Protein AF-A0A958TN39-F1 (afdb_monomer)

Nearest PDB structures (foldseek):
  8gl6-assembly1_D  TM=7.885E-01  e=2.920E-04  Flavobacterium johnsoniae
  3sd2-assembly1_A-2  TM=7.473E-01  e=1.576E-02  Bacteroides thetaiotaomicron
  7z47-assembly1_G  TM=2.603E-01  e=1.090E-05  Escherichia phage vB_EcoP_SU10
  7z4f-assembly1_G  TM=2.568E-01  e=6.812E-05  Escherichia phage vB_EcoP_SU10
  6lel-assembly1_B  TM=2.889E-01  e=6.402E-02  Escherichia coli

Sequence (364 aa):
RSRRQEIGCIGTYNELKCDVNGDFLCDTAADPELTFSLVDYNTCAYNSANGGTDNWGEVWTPNTSNIMSYSWSHCRNYFSPLQVGKMNYYFTQIGISYPFYSVNGANYLCNGQTGYYSTSSLPGVSNYTWETSSNISILSGQGTNSISVQATDNYGGYIKVSPGCGYNSRSKSIREFYDLEIEGYDTACAQNGFTYNYTIPPLYGATYFWSITNGTINYGQGTTSVNISLSPNSSNQTWLVLDINGVCSSTVYKYKVIAHGNPPPPATQCFAHEDRPVVEDPNNTIAGDIILFPNPANFNVTIIWPSEAFYNLNLTDVRGRVVYNKNKIGERQYLLNLENYQSGIYFMQLTTDTNTVVKKLIIK

Secondary structure (DSSP, 8-state):
--PBP-TTSTTSTTSBHHHHHS-SS-SSPPP----TTTB-TTT--B-TTS--B-TTSPBP---TTBTTSSS-GGG--B--HHHHHHHHHHHHHS---------BS-S---TT-EEEEE-PPPTT---EEEEE-TTEEEEE-TBSSEEEEEESSSS-EEEEEEESTTPPPEEEEEPPGGG---BS-SEE---TT--EEEE----TT-EEEEEESSEEEEE-TTSSEEEEEE---TT-EEEEEEEEEEETTEEEEEEEEEEESPPPPGGGSSS-TTSSPP---TT-------EEESSSBSSEEEEE-SSSS-EEEEEEETTS-EEEEEEEE-SSEEEEE-TTSPSEEEEEEEE-SS-EEEEEEEE-

pLDDT: mean 80.35, std 15.59, range [31.72, 98.44]

Foldseek 3Di:
DQDADDVVCVVRGRPGCCCPVHPNLPQADPAPLDDPVQAPPPPRDGNQVPFDAPPVRHTDDHQSQDLPHNHDNLSHDDHGPSNVVSVVVCVVVVPPPPPDKAKDWDLFAAAFDKIKIFIDDDPPFQFKAKDWPPQKAWPDDHRHRMTIIGGNHRDKIKIKIDTPDPDDIHIRINDHLVPWAWAWFQEEALDPPDKTKIFTPDAPQKWKAKDKDQWDFPDQGRHRMTIIHHHDDPVQKMKIKMWIARRNNDIRIYIHIYGHDHTDPPVVSPADPVNPPDSDDPPPPDFDDWDWPDAQDEFKIKTAGDDQAFKWKFKAAPVRDTPDTDGGDRDRMDIDTCNPPDFHKIWIWIDDPVDIDIDIGGYD

Solvent-accessible surface area (backbone atoms only — not comparable to full-atom values): 21070 Å² total; per-residue (Å²): 124,79,56,48,34,52,81,91,40,75,91,51,49,70,38,43,45,24,70,75,71,43,85,66,69,59,35,67,77,68,56,88,68,43,43,80,91,40,32,44,86,90,77,44,44,69,41,61,89,82,44,59,53,47,103,82,70,49,70,59,80,73,62,39,35,29,65,84,36,55,38,62,74,90,40,36,77,36,79,48,63,44,42,53,49,49,53,53,51,49,60,68,67,70,69,73,71,68,84,85,68,55,59,46,62,72,51,61,60,32,53,76,37,78,46,58,37,34,42,72,88,53,92,90,49,82,43,21,48,71,48,60,35,98,50,38,47,79,77,45,43,78,44,43,58,37,36,35,32,30,23,74,37,63,70,44,50,40,46,33,42,38,48,44,91,83,51,78,65,38,70,32,66,28,47,39,77,83,73,61,63,72,45,59,70,60,35,39,57,38,47,91,92,48,73,49,65,34,36,43,82,89,60,73,77,48,44,36,46,70,48,63,42,55,43,47,80,78,47,40,75,62,46,56,41,36,35,32,33,46,43,78,53,98,80,43,56,27,44,43,35,37,45,33,39,44,44,75,85,37,72,50,80,47,67,44,71,26,36,53,37,82,51,70,59,76,71,70,68,72,56,55,89,81,68,52,81,74,83,72,70,93,74,75,85,80,74,61,75,70,45,67,42,55,66,71,15,58,55,44,33,37,39,36,52,72,60,88,52,57,33,30,41,37,31,21,41,85,86,68,48,75,77,43,77,48,71,69,44,57,66,57,57,45,79,44,79,32,79,92,56,74,63,43,59,31,43,37,37,41,34,46,100,87,49,75,49,78,47,83,43,40,37,91

Structure (mmCIF, N/CA/C/O backbone):
data_AF-A0A958TN39-F1
#
_entry.id   AF-A0A958TN39-F1
#
loop_
_atom_site.group_PDB
_atom_site.id
_atom_site.type_symbol
_atom_site.label_atom_id
_atom_site.label_alt_id
_atom_site.label_comp_id
_atom_site.label_asym_id
_atom_site.label_entity_id
_atom_site.label_seq_id
_atom_site.pdbx_PDB_ins_code
_atom_site.Cartn_x
_atom_site.Cartn_y
_atom_site.Cartn_z
_atom_site.occupancy
_atom_site.B_iso_or_equiv
_atom_site.auth_seq_id
_atom_site.auth_comp_id
_atom_site.auth_asym_id
_atom_site.auth_atom_id
_atom_site.pdbx_PDB_model_num
ATOM 1 N N . ARG A 1 1 ? 20.027 10.820 -14.011 1.00 53.28 1 ARG A N 1
ATOM 2 C CA . ARG A 1 1 ? 20.078 10.610 -15.482 1.00 53.28 1 ARG A CA 1
ATOM 3 C C . ARG A 1 1 ? 19.670 11.879 -16.253 1.00 53.28 1 ARG A C 1
ATOM 5 O O . ARG A 1 1 ? 19.072 11.804 -17.309 1.00 53.28 1 ARG A O 1
ATOM 12 N N . SER A 1 2 ? 20.097 13.046 -15.762 1.00 48.03 2 SER A N 1
ATOM 13 C CA . SER A 1 2 ? 19.906 14.388 -16.337 1.00 48.03 2 SER A CA 1
ATOM 14 C C . SER A 1 2 ? 21.147 14.889 -17.092 1.00 48.03 2 SER A C 1
ATOM 16 O O . SER A 1 2 ? 21.321 16.089 -17.295 1.00 48.03 2 SER A O 1
ATOM 18 N N . ARG A 1 3 ? 22.072 13.980 -17.431 1.00 52.97 3 ARG A N 1
ATOM 19 C CA . ARG A 1 3 ? 23.309 14.363 -18.108 1.00 52.97 3 ARG A CA 1
ATOM 20 C C . ARG A 1 3 ? 22.961 14.799 -19.523 1.00 52.97 3 ARG A C 1
ATOM 22 O O . ARG A 1 3 ? 22.256 14.084 -20.240 1.00 52.97 3 ARG A O 1
ATOM 29 N N . ARG A 1 4 ? 23.440 15.983 -19.880 1.00 60.53 4 ARG A N 1
ATOM 30 C CA . ARG A 1 4 ? 23.320 16.523 -21.225 1.00 60.53 4 ARG A CA 1
ATOM 31 C C . ARG A 1 4 ? 24.402 15.913 -22.117 1.00 60.53 4 ARG A C 1
ATOM 33 O O . ARG A 1 4 ? 25.429 15.470 -21.601 1.00 60.53 4 ARG A O 1
ATOM 40 N N . GLN A 1 5 ? 24.159 15.819 -23.419 1.00 58.59 5 GLN A N 1
ATOM 41 C CA . GLN A 1 5 ? 25.186 15.370 -24.353 1.00 58.59 5 GLN A CA 1
ATOM 42 C C . GLN A 1 5 ? 26.309 16.410 -24.425 1.00 58.59 5 GLN A C 1
ATOM 44 O O . GLN A 1 5 ? 26.063 17.617 -24.434 1.00 58.59 5 GLN A O 1
ATOM 49 N N . GLU A 1 6 ? 27.547 15.927 -24.414 1.00 56.34 6 GLU A N 1
ATOM 50 C CA . GLU A 1 6 ? 28.752 16.757 -24.390 1.00 56.34 6 GLU A CA 1
ATOM 51 C C . GLU A 1 6 ? 29.169 17.186 -25.804 1.00 56.34 6 GLU A C 1
ATOM 53 O O . GLU A 1 6 ? 28.564 16.784 -26.797 1.00 56.34 6 GLU A O 1
ATOM 58 N N . ILE A 1 7 ? 30.211 18.019 -25.904 1.00 59.31 7 ILE A N 1
ATOM 59 C CA . ILE A 1 7 ? 30.619 18.716 -27.141 1.00 59.31 7 ILE A CA 1
ATOM 60 C C . ILE A 1 7 ? 30.957 17.771 -28.307 1.00 59.31 7 ILE A C 1
ATOM 62 O O . ILE A 1 7 ? 30.905 18.179 -29.463 1.00 59.31 7 ILE A O 1
ATOM 66 N N . GLY A 1 8 ? 31.261 16.500 -28.012 1.00 53.12 8 GLY A N 1
ATOM 67 C CA . GLY A 1 8 ? 31.489 15.454 -29.013 1.00 53.12 8 GLY A CA 1
ATOM 68 C C . GLY A 1 8 ? 30.241 15.063 -29.815 1.00 53.12 8 GLY A C 1
ATOM 69 O O . GLY A 1 8 ? 30.367 14.456 -30.874 1.00 53.12 8 GLY A O 1
ATOM 70 N N . CYS A 1 9 ? 29.044 15.442 -29.360 1.00 52.88 9 CYS A N 1
ATOM 71 C CA . CYS A 1 9 ? 27.777 15.225 -30.054 1.00 52.88 9 CYS A CA 1
ATOM 72 C C . CYS A 1 9 ? 27.274 16.554 -30.642 1.00 52.88 9 CYS A C 1
ATOM 74 O O . CYS A 1 9 ? 26.296 17.122 -30.169 1.00 52.88 9 CYS A O 1
ATOM 76 N N . ILE A 1 10 ? 27.974 17.076 -31.657 1.00 54.16 10 ILE A N 1
ATOM 77 C CA . ILE A 1 10 ? 27.820 18.456 -32.174 1.00 54.16 10 ILE A CA 1
ATOM 78 C C . ILE A 1 10 ? 26.365 18.811 -32.550 1.00 54.16 10 ILE A C 1
ATOM 80 O O . ILE A 1 10 ? 25.956 19.955 -32.371 1.00 54.16 10 ILE A O 1
ATOM 84 N N . GLY A 1 11 ? 25.571 17.848 -33.033 1.00 52.75 11 GLY A N 1
ATOM 85 C CA . GLY A 1 11 ? 24.174 18.069 -33.442 1.00 52.75 11 GLY A CA 1
ATOM 86 C C . GLY A 1 11 ? 23.135 18.034 -32.315 1.00 52.75 11 GLY A C 1
ATOM 87 O O . GLY A 1 11 ? 22.018 18.488 -32.516 1.00 52.75 11 GLY A O 1
ATOM 88 N N . THR A 1 12 ? 23.496 17.509 -31.150 1.00 56.94 12 THR A N 1
ATOM 89 C CA . THR A 1 12 ? 22.603 17.247 -30.002 1.00 56.94 12 THR A CA 1
ATOM 90 C C . THR A 1 12 ? 23.229 17.779 -28.709 1.00 56.94 12 THR A C 1
ATOM 92 O O . THR A 1 12 ? 22.896 17.377 -27.591 1.00 56.94 12 THR A O 1
ATOM 95 N N . TYR A 1 13 ? 24.197 18.688 -28.866 1.00 55.97 13 TYR A N 1
ATOM 96 C CA . TYR A 1 13 ? 24.978 19.265 -27.788 1.00 55.97 13 TYR A CA 1
ATOM 97 C C . TYR A 1 13 ? 24.061 19.957 -26.786 1.00 55.97 13 TYR A C 1
ATOM 99 O O . TYR A 1 13 ? 23.199 20.754 -27.151 1.00 55.97 13 TYR A O 1
ATOM 107 N N . ASN A 1 14 ? 24.290 19.681 -25.503 1.00 63.75 14 ASN A N 1
ATOM 108 C CA . ASN A 1 14 ? 23.507 20.211 -24.397 1.00 63.75 14 ASN A CA 1
ATOM 109 C C . ASN A 1 14 ? 22.052 19.689 -24.335 1.00 63.75 14 ASN A C 1
ATOM 111 O O . ASN A 1 14 ? 21.301 20.147 -23.482 1.00 63.75 14 ASN A O 1
ATOM 115 N N . GLU A 1 15 ? 21.623 18.718 -25.141 1.00 63.75 15 GLU A N 1
ATOM 116 C CA . GLU A 1 15 ? 20.311 18.065 -24.982 1.00 63.75 15 GLU A CA 1
ATOM 117 C C . GLU A 1 15 ? 20.383 16.940 -23.943 1.00 63.75 15 GLU A C 1
ATOM 119 O O . GLU A 1 15 ? 21.448 16.355 -23.732 1.00 63.75 15 GLU A O 1
ATOM 124 N N . LEU A 1 16 ? 19.286 16.630 -23.239 1.00 65.06 16 LEU A N 1
ATOM 125 C CA . LEU A 1 16 ? 19.306 15.514 -22.289 1.00 65.06 16 LEU A CA 1
ATOM 126 C C . LEU A 1 16 ? 19.488 14.200 -23.049 1.00 65.06 16 LEU A C 1
ATOM 128 O O . LEU A 1 16 ? 18.813 13.948 -24.042 1.00 65.06 16 LEU A O 1
ATOM 132 N N . LYS A 1 17 ? 20.344 13.304 -22.542 1.00 65.00 17 LYS A N 1
ATOM 133 C CA . LYS A 1 17 ? 20.571 11.994 -23.180 1.00 65.00 17 LYS A CA 1
ATOM 134 C C . LYS A 1 17 ? 19.271 11.217 -23.449 1.00 65.00 17 LYS A C 1
ATOM 136 O O . LYS A 1 17 ? 19.184 10.520 -24.451 1.00 65.00 17 LYS A O 1
ATOM 141 N N . CYS A 1 18 ? 18.279 11.338 -22.573 1.00 65.19 18 CYS A N 1
ATOM 142 C CA . CYS A 1 18 ? 16.974 10.687 -22.704 1.00 65.19 18 CYS A CA 1
ATOM 143 C C . CYS A 1 18 ? 16.037 11.325 -23.741 1.00 65.19 18 CYS A C 1
ATOM 145 O O . CYS A 1 18 ? 15.176 10.619 -24.258 1.00 65.19 18 CYS A O 1
ATOM 147 N N . ASP A 1 19 ? 16.218 12.608 -24.056 1.00 64.31 19 ASP A N 1
ATOM 148 C CA . ASP A 1 19 ? 15.443 13.307 -25.089 1.00 64.31 19 ASP A CA 1
ATOM 149 C C . ASP A 1 19 ? 15.970 12.985 -26.493 1.00 64.31 19 ASP A C 1
ATOM 151 O O . ASP A 1 19 ? 15.284 13.177 -27.482 1.00 64.31 19 ASP A O 1
ATOM 155 N N . VAL A 1 20 ? 17.201 12.487 -26.599 1.00 66.50 20 VAL A N 1
ATOM 156 C CA . VAL A 1 20 ? 17.834 12.207 -27.896 1.00 66.50 20 VAL A CA 1
ATOM 157 C C . VAL A 1 20 ? 17.910 10.708 -28.164 1.00 66.50 20 VAL A C 1
ATOM 159 O O . VAL A 1 20 ? 17.556 10.240 -29.242 1.00 66.50 20 VAL A O 1
ATOM 162 N N . ASN A 1 21 ? 18.350 9.942 -27.163 1.00 61.75 21 ASN A N 1
ATOM 163 C CA . ASN A 1 21 ? 18.636 8.511 -27.292 1.00 61.75 21 ASN A CA 1
ATOM 164 C C . ASN A 1 21 ? 17.642 7.637 -26.507 1.00 61.75 21 ASN A C 1
ATOM 166 O O . ASN A 1 21 ? 17.798 6.420 -26.468 1.00 61.75 21 ASN A O 1
ATOM 170 N N . GLY A 1 22 ? 16.683 8.249 -25.809 1.00 64.81 22 GLY A N 1
ATOM 171 C CA . GLY A 1 22 ? 15.718 7.558 -24.958 1.00 64.81 22 GLY A CA 1
ATOM 172 C C . GLY A 1 22 ? 14.294 7.614 -25.504 1.00 64.81 22 GLY A C 1
ATOM 173 O O . GLY A 1 22 ? 14.050 7.868 -26.681 1.00 64.81 22 GLY A O 1
ATOM 174 N N . ASP A 1 23 ? 13.342 7.367 -24.615 1.00 65.19 23 ASP A N 1
ATOM 175 C CA . ASP A 1 23 ? 11.902 7.395 -24.873 1.00 65.19 23 ASP A CA 1
ATOM 176 C C . ASP A 1 23 ? 11.248 8.728 -24.467 1.00 65.19 23 ASP A C 1
ATOM 178 O O . ASP A 1 23 ? 10.034 8.783 -24.283 1.00 65.19 23 ASP A O 1
ATOM 182 N N . PHE A 1 24 ? 12.040 9.801 -24.316 1.00 70.75 24 PHE A N 1
ATOM 183 C CA . PHE A 1 24 ? 11.591 11.146 -23.921 1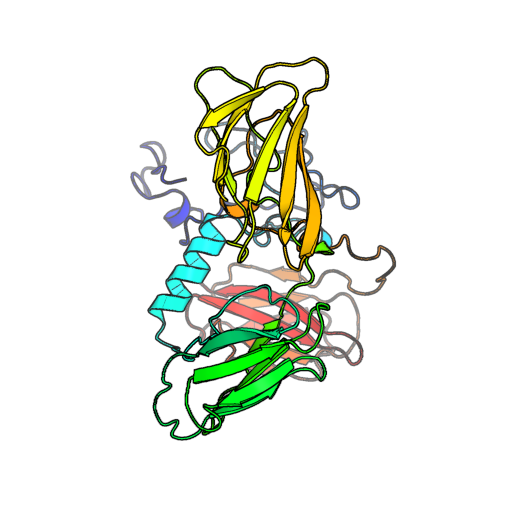.00 70.75 24 PHE A CA 1
ATOM 184 C C . PHE A 1 24 ? 10.916 11.233 -22.538 1.00 70.75 24 PHE A C 1
ATOM 186 O O . PHE A 1 24 ? 10.407 12.287 -22.149 1.00 70.75 24 PHE A O 1
ATOM 193 N N . LEU A 1 25 ? 10.920 10.151 -21.750 1.00 73.00 25 LEU A N 1
ATOM 194 C CA . LEU A 1 25 ? 10.403 10.161 -20.381 1.00 73.00 25 LEU A CA 1
ATOM 195 C C . LEU A 1 25 ? 11.506 10.394 -19.349 1.00 73.00 25 LEU A C 1
ATOM 197 O O . LEU A 1 25 ? 11.220 10.850 -18.240 1.00 73.00 25 LEU A O 1
ATOM 201 N N . CYS A 1 26 ? 12.769 10.155 -19.710 1.00 72.31 26 CYS A N 1
ATOM 202 C CA . CYS A 1 26 ? 13.924 10.338 -18.823 1.00 72.31 26 CYS A CA 1
ATOM 203 C C . CYS A 1 26 ? 13.812 9.575 -17.495 1.00 72.31 26 CYS A C 1
ATOM 205 O O . CYS A 1 26 ? 14.434 9.950 -16.496 1.00 72.31 26 CYS A O 1
ATOM 207 N N . ASP A 1 27 ? 13.019 8.509 -17.474 1.00 67.31 27 ASP A N 1
ATOM 208 C CA . ASP A 1 27 ? 12.662 7.762 -16.276 1.00 67.31 27 ASP A CA 1
ATOM 209 C C . ASP A 1 27 ? 13.391 6.411 -16.176 1.00 67.31 27 ASP A C 1
ATOM 211 O O . ASP A 1 27 ? 13.517 5.818 -15.102 1.00 67.31 27 ASP A O 1
ATOM 215 N N . THR A 1 28 ? 13.977 5.962 -17.279 1.00 74.25 28 THR A N 1
ATOM 216 C CA . THR A 1 28 ? 14.718 4.707 -17.394 1.00 74.25 28 THR A CA 1
ATOM 217 C C . THR A 1 28 ? 16.000 4.958 -18.188 1.00 74.25 28 THR A C 1
ATOM 219 O O . THR A 1 28 ? 16.120 5.953 -18.899 1.00 74.25 28 THR A O 1
ATOM 222 N N . ALA A 1 29 ? 17.030 4.126 -18.006 1.00 68.38 29 ALA A N 1
ATOM 223 C CA . ALA A 1 29 ? 18.173 4.173 -18.921 1.00 68.38 29 ALA A CA 1
ATOM 224 C C . ALA A 1 29 ? 17.720 3.606 -20.255 1.00 68.38 29 ALA A C 1
ATOM 226 O O . ALA A 1 29 ? 16.860 2.728 -20.275 1.00 68.38 29 ALA A O 1
ATOM 227 N N . ALA A 1 30 ? 18.357 4.063 -21.330 1.00 65.94 30 ALA A N 1
ATOM 228 C CA . ALA A 1 30 ? 18.298 3.340 -22.583 1.00 65.94 30 ALA A CA 1
ATOM 229 C C . ALA A 1 30 ? 18.774 1.902 -22.332 1.00 65.94 30 ALA A C 1
ATOM 231 O O . ALA A 1 30 ? 19.850 1.682 -21.768 1.00 65.94 30 ALA A O 1
ATOM 232 N N . ASP A 1 31 ? 17.929 0.945 -22.690 1.00 73.94 31 ASP A N 1
ATOM 233 C CA . ASP A 1 31 ? 18.323 -0.450 -22.779 1.00 73.94 31 ASP A CA 1
ATOM 234 C C . ASP A 1 31 ? 19.228 -0.583 -24.018 1.00 73.94 31 ASP A C 1
ATOM 236 O O . ASP A 1 31 ? 18.854 -0.057 -25.071 1.00 73.94 31 ASP A O 1
ATOM 240 N N . PRO A 1 32 ? 20.417 -1.204 -23.918 1.00 69.31 32 PRO A N 1
ATOM 241 C CA . PRO A 1 32 ? 21.389 -1.285 -25.011 1.00 69.31 32 PRO A CA 1
ATOM 242 C C . PRO A 1 32 ? 20.981 -2.306 -26.086 1.00 69.31 32 PRO A C 1
ATOM 244 O O . PRO A 1 32 ? 21.828 -3.012 -26.622 1.00 69.31 32 PRO A O 1
ATOM 247 N N . GLU A 1 33 ? 19.680 -2.416 -26.356 1.00 74.12 33 GLU A N 1
ATOM 248 C CA . GLU A 1 33 ? 19.082 -3.459 -27.185 1.00 74.12 33 GLU A CA 1
ATOM 249 C C . GLU A 1 33 ? 19.492 -4.848 -26.696 1.00 74.12 33 GLU A C 1
ATOM 251 O O . GLU A 1 33 ? 20.085 -5.641 -27.427 1.00 74.12 33 GLU A O 1
ATOM 256 N N . LEU A 1 34 ? 19.198 -5.145 -25.427 1.00 76.69 34 LEU A N 1
ATOM 257 C CA . LEU A 1 34 ? 19.408 -6.470 -24.865 1.00 76.69 34 LEU A CA 1
ATOM 258 C C . LEU A 1 34 ? 18.791 -7.527 -25.782 1.00 76.69 34 LEU A C 1
ATOM 260 O O . LEU A 1 34 ? 17.578 -7.635 -25.920 1.00 76.69 34 LEU A O 1
ATOM 264 N N . THR A 1 35 ? 19.654 -8.312 -26.418 1.00 69.69 35 THR A N 1
ATOM 265 C CA . THR A 1 35 ? 19.256 -9.447 -27.244 1.00 69.69 35 THR A CA 1
ATOM 266 C C . THR A 1 35 ? 19.257 -10.720 -26.410 1.00 69.69 35 THR A C 1
ATOM 268 O O . THR A 1 35 ? 19.919 -10.821 -25.374 1.00 69.69 35 THR A O 1
ATOM 271 N N . PHE A 1 36 ? 18.560 -11.741 -26.902 1.00 69.50 36 PHE A N 1
ATOM 272 C CA . PHE A 1 36 ? 18.493 -13.067 -26.284 1.00 69.50 36 PHE A CA 1
ATOM 273 C C . PHE A 1 36 ? 19.871 -13.718 -26.047 1.00 69.50 36 PHE A C 1
ATOM 275 O O . PHE A 1 36 ? 19.993 -14.603 -25.209 1.00 69.50 36 PHE A O 1
ATOM 282 N N . SER A 1 37 ? 20.922 -13.273 -26.748 1.00 75.06 37 SER A N 1
ATOM 283 C CA . SER A 1 37 ? 22.308 -13.726 -26.557 1.00 75.06 37 SER A CA 1
ATOM 284 C C . SER A 1 37 ? 23.058 -13.038 -25.408 1.00 75.06 37 SER A C 1
ATOM 286 O O . SER A 1 37 ? 24.116 -13.517 -25.003 1.00 75.06 37 SER A O 1
ATOM 288 N N . LEU A 1 38 ? 22.547 -11.913 -24.899 1.00 83.38 38 LEU A N 1
ATOM 289 C CA . LEU A 1 38 ? 23.175 -11.119 -23.835 1.00 83.38 38 LEU A CA 1
ATOM 290 C C . LEU A 1 38 ? 22.524 -11.326 -22.466 1.00 83.38 38 LEU A C 1
ATOM 292 O O . LEU A 1 38 ? 23.082 -10.894 -21.459 1.00 83.38 38 LEU A O 1
ATOM 296 N N . VAL A 1 39 ? 21.362 -11.978 -22.416 1.00 86.56 39 VAL A N 1
ATOM 297 C CA . VAL A 1 39 ? 20.639 -12.273 -21.177 1.00 86.56 39 VAL A CA 1
ATOM 298 C C . VAL A 1 39 ? 20.402 -13.769 -21.092 1.00 86.56 39 VAL A C 1
ATOM 300 O O . VAL A 1 39 ? 19.751 -14.348 -21.961 1.00 86.56 39 VAL A O 1
ATOM 303 N N . ASP A 1 40 ? 20.910 -14.393 -20.036 1.00 87.69 40 ASP A N 1
ATOM 304 C CA . ASP A 1 40 ? 20.675 -15.809 -19.789 1.00 87.69 40 ASP A CA 1
ATOM 305 C C . ASP A 1 40 ? 19.177 -16.074 -19.574 1.00 87.69 40 ASP A C 1
ATOM 307 O O . ASP A 1 40 ? 18.521 -15.409 -18.770 1.00 87.69 40 ASP A O 1
ATOM 311 N N . TYR A 1 41 ? 18.635 -17.044 -20.313 1.00 83.44 41 TYR A N 1
ATOM 312 C CA . TYR A 1 41 ? 17.202 -17.348 -20.315 1.00 83.44 41 TYR A CA 1
ATOM 313 C C . TYR A 1 41 ? 16.692 -17.783 -18.937 1.00 83.44 41 TYR A C 1
ATOM 315 O O . TYR A 1 41 ? 15.620 -17.359 -18.518 1.00 83.44 41 TYR A O 1
ATOM 323 N N . ASN A 1 42 ? 17.448 -18.612 -18.216 1.00 83.12 42 ASN A N 1
ATOM 324 C CA . ASN A 1 42 ? 16.973 -19.224 -16.974 1.00 83.12 42 ASN A CA 1
ATOM 325 C C . ASN A 1 42 ? 17.149 -18.299 -15.770 1.00 83.12 42 ASN A C 1
ATOM 327 O O . ASN A 1 42 ? 16.323 -18.277 -14.864 1.00 83.12 42 ASN A O 1
ATOM 331 N N . THR A 1 43 ? 18.248 -17.554 -15.745 1.00 86.75 43 THR A N 1
ATOM 332 C CA . THR A 1 43 ? 18.648 -16.738 -14.595 1.00 86.75 43 THR A CA 1
ATOM 333 C C . THR A 1 43 ? 18.305 -15.266 -14.764 1.00 86.75 43 THR A C 1
ATOM 335 O O . THR A 1 43 ? 18.427 -14.509 -13.803 1.00 86.75 43 THR A O 1
ATOM 338 N N . CYS A 1 44 ? 17.914 -14.838 -15.969 1.00 87.25 44 CYS A N 1
ATOM 339 C CA . CYS A 1 44 ? 17.729 -13.431 -16.323 1.00 87.25 44 CYS A CA 1
ATOM 340 C C . CYS A 1 44 ? 18.992 -12.573 -16.139 1.00 87.25 44 CYS A C 1
ATOM 342 O O . CYS A 1 44 ? 18.914 -11.342 -16.155 1.00 87.25 44 CYS A O 1
ATOM 344 N N . ALA A 1 45 ? 20.159 -13.197 -15.960 1.00 89.19 45 ALA A N 1
ATOM 345 C CA . ALA A 1 45 ? 21.406 -12.498 -15.714 1.00 89.19 45 ALA A CA 1
ATOM 346 C C . ALA A 1 45 ? 21.962 -11.912 -17.015 1.00 89.19 45 ALA A C 1
ATOM 348 O O . ALA A 1 45 ? 22.041 -12.585 -18.043 1.00 89.19 45 ALA A O 1
ATOM 349 N N . TYR A 1 46 ? 22.379 -10.649 -16.956 1.00 87.69 46 TYR A N 1
ATOM 350 C CA . TYR A 1 46 ? 23.098 -10.010 -18.050 1.00 87.69 46 TYR A CA 1
ATOM 351 C C . TYR A 1 46 ? 24.532 -10.543 -18.140 1.00 87.69 46 TYR A C 1
ATOM 353 O O . TYR A 1 46 ? 25.273 -10.543 -17.155 1.00 87.69 46 TYR A O 1
ATOM 361 N N . ASN A 1 47 ? 24.939 -10.954 -19.337 1.00 85.50 47 ASN A N 1
ATOM 362 C CA . ASN A 1 47 ? 26.295 -11.391 -19.623 1.00 85.50 47 ASN A CA 1
ATOM 363 C C . ASN A 1 47 ? 27.186 -10.183 -19.946 1.00 85.50 47 ASN A C 1
ATOM 365 O O . ASN A 1 47 ? 27.306 -9.762 -21.096 1.00 85.50 47 ASN A O 1
ATOM 369 N N . SER A 1 48 ? 27.847 -9.649 -18.920 1.00 79.19 48 SER A N 1
ATOM 370 C CA . SER A 1 48 ? 28.746 -8.499 -19.054 1.00 79.19 48 SER A CA 1
ATOM 371 C C . SER A 1 48 ? 30.010 -8.781 -19.869 1.00 79.19 48 SER A C 1
ATOM 373 O O . SER A 1 48 ? 30.584 -7.839 -20.406 1.00 79.19 48 SER A O 1
ATOM 375 N N . ALA A 1 49 ? 30.432 -10.043 -20.011 1.00 77.25 49 ALA A N 1
ATOM 376 C CA . ALA A 1 49 ? 31.621 -10.404 -20.788 1.00 77.25 49 ALA A CA 1
ATOM 377 C C . ALA A 1 49 ? 31.409 -10.232 -22.299 1.00 77.25 49 ALA A C 1
ATOM 379 O O . ALA A 1 49 ? 32.348 -9.914 -23.024 1.00 77.25 49 ALA A O 1
ATOM 380 N N . ASN A 1 50 ? 30.167 -10.405 -22.752 1.00 75.88 50 ASN A N 1
ATOM 381 C CA . ASN A 1 50 ? 29.751 -10.150 -24.132 1.00 75.88 50 ASN A CA 1
ATOM 382 C C . ASN A 1 50 ? 29.042 -8.795 -24.277 1.00 75.88 50 ASN A C 1
ATOM 384 O O . ASN A 1 50 ? 28.531 -8.464 -25.346 1.00 75.88 50 ASN A O 1
ATOM 388 N N . GLY A 1 51 ? 28.993 -8.031 -23.188 1.00 70.81 51 GLY A N 1
ATOM 389 C CA . GLY A 1 51 ? 28.400 -6.714 -23.133 1.00 70.81 51 GLY A CA 1
ATOM 390 C C . GLY A 1 51 ? 29.263 -5.670 -23.826 1.00 70.81 51 GLY A C 1
ATOM 391 O O . GLY A 1 51 ? 30.485 -5.674 -23.701 1.00 70.81 51 GLY A O 1
ATOM 392 N N . GLY A 1 52 ? 28.624 -4.752 -24.545 1.00 77.00 52 GLY A N 1
ATOM 393 C CA . GLY A 1 52 ? 29.298 -3.579 -25.087 1.00 77.00 52 GLY A CA 1
ATOM 394 C C . GLY A 1 52 ? 29.535 -2.490 -24.040 1.00 77.00 52 GLY A C 1
ATOM 395 O O . GLY A 1 52 ? 29.130 -2.579 -22.874 1.00 77.00 52 GLY A O 1
ATOM 396 N N . THR A 1 53 ? 30.187 -1.429 -24.495 1.00 73.06 53 THR A N 1
ATOM 397 C CA . THR A 1 53 ? 30.297 -0.164 -23.775 1.00 73.06 53 THR A CA 1
ATOM 398 C C . THR A 1 53 ? 29.445 0.884 -24.466 1.00 73.06 53 THR A C 1
ATOM 400 O O . THR A 1 53 ? 29.202 0.809 -25.671 1.00 73.06 53 THR A O 1
ATOM 403 N N . ASP A 1 54 ? 29.030 1.907 -23.732 1.00 64.75 54 ASP A N 1
ATOM 404 C CA . ASP A 1 54 ? 28.448 3.082 -24.358 1.00 64.75 54 ASP A CA 1
ATOM 405 C C . ASP A 1 54 ? 29.491 3.850 -25.195 1.00 64.75 54 ASP A C 1
ATOM 407 O O . ASP A 1 54 ? 30.685 3.529 -25.212 1.00 64.75 54 ASP A O 1
ATOM 411 N N . ASN A 1 55 ? 29.043 4.897 -25.893 1.00 60.72 55 ASN A N 1
ATOM 412 C CA . ASN A 1 55 ? 29.902 5.744 -26.732 1.00 60.72 55 ASN A CA 1
ATOM 413 C C . ASN A 1 55 ? 30.984 6.509 -25.936 1.00 60.72 55 ASN A C 1
ATOM 415 O O . ASN A 1 55 ? 31.733 7.292 -26.517 1.00 60.72 55 ASN A O 1
ATOM 419 N N . TRP A 1 56 ? 31.051 6.307 -24.618 1.00 58.06 56 TRP A N 1
ATOM 420 C CA . TRP A 1 56 ? 32.004 6.901 -23.688 1.00 58.06 56 TRP A CA 1
ATOM 421 C C . TRP A 1 56 ? 32.886 5.845 -22.998 1.00 58.06 56 TRP A C 1
ATOM 423 O O . TRP A 1 56 ? 33.682 6.194 -22.128 1.00 58.06 56 TRP A O 1
ATOM 433 N N . GLY A 1 57 ? 32.794 4.572 -23.404 1.00 63.66 57 GLY A N 1
ATOM 434 C CA . GLY A 1 57 ? 33.622 3.481 -22.887 1.00 63.66 57 GLY A CA 1
ATOM 435 C C . GLY A 1 57 ? 33.154 2.910 -21.545 1.00 63.66 57 GLY A C 1
ATOM 436 O O . GLY A 1 57 ? 33.855 2.078 -20.970 1.00 63.66 57 GLY A O 1
ATOM 437 N N . GLU A 1 58 ? 31.985 3.315 -21.039 1.00 69.38 58 GLU A N 1
ATOM 438 C CA . GLU A 1 58 ? 31.400 2.742 -19.825 1.00 69.38 58 GLU A CA 1
ATOM 439 C C . GLU A 1 58 ? 30.688 1.427 -20.164 1.00 69.38 58 GLU A C 1
ATOM 441 O O . GLU A 1 58 ? 29.847 1.380 -21.064 1.00 69.38 58 GLU A O 1
ATOM 446 N N . VAL A 1 59 ? 31.021 0.342 -19.457 1.00 73.50 59 VAL A N 1
ATOM 447 C CA . VAL A 1 59 ? 30.403 -0.976 -19.674 1.00 73.50 59 VAL A CA 1
ATOM 448 C C . VAL A 1 59 ? 28.913 -0.907 -19.362 1.00 73.50 59 VAL A C 1
ATOM 450 O O . VAL A 1 59 ? 28.503 -0.415 -18.307 1.00 73.50 59 VAL A O 1
ATOM 453 N N . TRP A 1 60 ? 28.087 -1.439 -20.260 1.00 77.19 60 TRP A N 1
ATOM 454 C CA . TRP A 1 60 ? 26.650 -1.485 -20.032 1.00 77.19 60 TRP A CA 1
ATOM 455 C C . TRP A 1 60 ? 26.298 -2.363 -18.830 1.00 77.19 60 TRP A C 1
ATOM 457 O O . TRP A 1 60 ? 26.775 -3.486 -18.696 1.00 77.19 60 TRP A O 1
ATOM 467 N N . THR A 1 61 ? 25.409 -1.857 -17.975 1.00 78.56 61 THR A N 1
ATOM 468 C CA . THR A 1 61 ? 24.863 -2.566 -16.805 1.00 78.56 61 THR A CA 1
ATOM 469 C C . THR A 1 61 ? 23.332 -2.443 -16.763 1.00 78.56 61 THR A C 1
ATOM 471 O O . THR A 1 61 ? 22.763 -1.809 -15.868 1.00 78.56 61 THR A O 1
ATOM 474 N N . PRO A 1 62 ? 22.622 -2.972 -17.776 1.00 82.31 62 PRO A N 1
ATOM 475 C CA . PRO A 1 62 ? 21.175 -2.839 -17.859 1.00 82.31 62 PRO A CA 1
ATOM 476 C C . PRO A 1 62 ? 20.478 -3.671 -16.780 1.00 82.31 62 PRO A C 1
ATOM 478 O O . PRO A 1 62 ? 20.908 -4.769 -16.430 1.00 82.31 62 PRO A O 1
ATOM 481 N N . ASN A 1 63 ? 19.362 -3.151 -16.268 1.00 83.00 63 ASN A N 1
ATOM 482 C CA . ASN A 1 63 ? 18.490 -3.918 -15.388 1.00 83.00 63 ASN A CA 1
ATOM 483 C C . ASN A 1 63 ? 17.561 -4.778 -16.253 1.00 83.00 63 ASN A C 1
ATOM 485 O O . ASN A 1 63 ? 16.558 -4.277 -16.766 1.00 83.00 63 ASN A O 1
ATOM 489 N N . THR A 1 64 ? 17.898 -6.060 -16.385 1.00 87.00 64 THR A N 1
ATOM 490 C CA . THR A 1 64 ? 17.139 -7.056 -17.157 1.00 87.00 64 THR A CA 1
ATOM 491 C C . THR A 1 64 ? 15.732 -7.285 -16.611 1.00 87.00 64 THR A C 1
ATOM 493 O O . THR A 1 64 ? 14.878 -7.783 -17.341 1.00 87.00 64 THR A O 1
ATOM 496 N N . SER A 1 65 ? 15.458 -6.881 -15.368 1.00 84.44 65 SER A N 1
ATOM 497 C CA . SER A 1 65 ? 14.127 -6.964 -14.772 1.00 84.44 65 SER A CA 1
ATOM 498 C C . SER A 1 65 ? 13.230 -5.775 -15.078 1.00 84.44 65 SER A C 1
ATOM 500 O O . SER A 1 65 ? 12.028 -5.829 -14.817 1.00 84.44 65 SER A O 1
ATOM 502 N N . ASN A 1 66 ? 13.766 -4.688 -15.640 1.00 84.75 66 ASN A N 1
ATOM 503 C CA . ASN A 1 66 ? 12.951 -3.523 -15.952 1.00 84.75 66 ASN A CA 1
ATOM 504 C C . ASN A 1 66 ? 11.897 -3.849 -17.025 1.00 84.75 66 ASN A C 1
ATOM 506 O O . ASN A 1 66 ? 12.200 -4.465 -18.043 1.00 84.75 66 ASN A O 1
ATOM 510 N N . ILE A 1 67 ? 10.665 -3.373 -16.848 1.00 82.31 67 ILE A N 1
ATOM 511 C CA . ILE A 1 67 ? 9.557 -3.630 -17.780 1.00 82.31 67 ILE A CA 1
ATOM 512 C C . ILE A 1 67 ? 9.778 -3.050 -19.188 1.00 82.31 67 ILE A C 1
ATOM 514 O O . ILE A 1 67 ? 9.159 -3.488 -20.159 1.00 82.31 67 ILE A O 1
ATOM 518 N N . MET A 1 68 ? 10.650 -2.046 -19.312 1.00 78.88 68 MET A N 1
ATOM 519 C CA . MET A 1 68 ? 11.047 -1.444 -20.587 1.00 78.88 68 MET A CA 1
ATOM 520 C C . MET A 1 68 ? 12.291 -2.105 -21.181 1.00 78.88 68 MET A C 1
ATOM 522 O O . MET A 1 68 ? 12.725 -1.674 -22.243 1.00 78.88 68 MET A O 1
ATOM 526 N N . SER A 1 69 ? 12.860 -3.116 -20.519 1.00 82.50 69 SER A N 1
ATOM 527 C CA . SER A 1 69 ? 14.024 -3.831 -21.026 1.00 82.50 69 SER A CA 1
ATOM 528 C C . SER A 1 69 ? 13.682 -4.667 -22.263 1.00 82.50 69 SER A C 1
ATOM 530 O O . SER A 1 69 ? 12.559 -5.167 -22.405 1.00 82.50 69 SER A O 1
ATOM 532 N N . TYR A 1 70 ? 14.662 -4.866 -23.144 1.00 79.12 70 TYR A N 1
ATOM 533 C CA . TYR A 1 70 ? 14.555 -5.815 -24.258 1.00 79.12 70 TYR A CA 1
ATOM 534 C C . TYR A 1 70 ? 14.895 -7.262 -23.857 1.00 79.12 70 TYR A C 1
ATOM 536 O O . TYR A 1 70 ? 14.857 -8.157 -24.695 1.00 79.12 70 TYR A O 1
ATOM 544 N N . SER A 1 71 ? 15.124 -7.525 -22.565 1.00 82.38 71 SER A N 1
ATOM 545 C CA . SER A 1 71 ? 15.265 -8.873 -22.005 1.00 82.38 71 SER A CA 1
ATOM 546 C C . SER A 1 71 ? 14.041 -9.779 -22.245 1.00 82.38 71 SER A C 1
ATOM 548 O O . SER A 1 71 ? 12.970 -9.349 -22.706 1.00 82.38 71 SER A O 1
ATOM 550 N N . TRP A 1 72 ? 14.192 -11.062 -21.901 1.00 78.38 72 TRP A N 1
ATOM 551 C CA . TRP A 1 72 ? 13.115 -12.050 -21.953 1.00 78.38 72 TRP A CA 1
ATOM 552 C C . TRP A 1 72 ? 11.880 -11.592 -21.176 1.00 78.38 72 TRP A C 1
ATOM 554 O O . TRP A 1 72 ? 11.992 -10.986 -20.110 1.00 78.38 72 TRP A O 1
ATOM 564 N N . SER A 1 73 ? 10.679 -11.883 -21.684 1.00 77.06 73 SER A N 1
ATOM 565 C CA . SER A 1 73 ? 9.451 -11.365 -21.073 1.00 77.06 73 SER A CA 1
ATOM 566 C C . SER A 1 73 ? 9.251 -11.780 -19.627 1.00 77.06 73 SER A C 1
ATOM 568 O O . SER A 1 73 ? 8.794 -10.948 -18.851 1.00 77.06 73 SER A O 1
ATOM 570 N N . HIS A 1 74 ? 9.619 -13.008 -19.265 1.00 76.56 74 HIS A N 1
ATOM 571 C CA . HIS A 1 74 ? 9.503 -13.504 -17.892 1.00 76.56 74 HIS A CA 1
ATOM 572 C C . HIS A 1 74 ? 10.486 -12.832 -16.931 1.00 76.56 74 HIS A C 1
ATOM 574 O O . HIS A 1 74 ? 10.241 -12.797 -15.732 1.00 76.56 74 HIS A O 1
ATOM 580 N N . CYS A 1 75 ? 11.573 -12.250 -17.439 1.00 82.00 75 CYS A N 1
ATOM 581 C CA . CYS A 1 75 ? 12.509 -11.504 -16.608 1.00 82.00 75 CYS A CA 1
ATOM 582 C C . CYS A 1 75 ? 11.943 -10.149 -16.170 1.00 82.00 75 CYS A C 1
ATOM 584 O O . CYS A 1 75 ? 12.375 -9.612 -15.155 1.00 82.00 75 CYS A O 1
ATOM 586 N N . ARG A 1 76 ? 10.990 -9.585 -16.922 1.00 84.50 76 ARG A N 1
ATOM 587 C CA . ARG A 1 76 ? 10.537 -8.195 -16.797 1.00 84.50 76 ARG A CA 1
ATOM 588 C C . ARG A 1 76 ? 9.395 -8.029 -15.799 1.00 84.50 76 ARG A C 1
ATOM 590 O O . ARG A 1 76 ? 8.231 -8.192 -16.148 1.00 84.50 76 ARG A O 1
ATOM 597 N N . ASN A 1 77 ? 9.723 -7.619 -14.581 1.00 79.62 77 ASN A N 1
ATOM 598 C CA . ASN A 1 77 ? 8.771 -7.489 -13.474 1.00 79.62 77 ASN A CA 1
ATOM 599 C C . ASN A 1 77 ? 8.996 -6.243 -12.592 1.00 79.62 77 ASN A C 1
ATOM 601 O O . ASN A 1 77 ? 8.446 -6.148 -11.498 1.00 79.62 77 ASN A O 1
ATOM 605 N N . TYR A 1 78 ? 9.792 -5.274 -13.053 1.00 80.12 78 TYR A N 1
ATOM 606 C CA . TYR A 1 78 ? 10.188 -4.108 -12.264 1.00 80.12 78 TYR A CA 1
ATOM 607 C C . TYR A 1 78 ? 9.933 -2.782 -12.996 1.00 80.12 78 TYR A C 1
ATOM 609 O O . TYR A 1 78 ? 10.355 -2.592 -14.138 1.00 80.12 78 TYR A O 1
ATOM 617 N N . PHE A 1 79 ? 9.312 -1.821 -12.308 1.00 80.38 79 PHE A N 1
ATOM 618 C CA . PHE A 1 79 ? 9.305 -0.412 -12.712 1.00 80.38 79 PHE A CA 1
ATOM 619 C C . PHE A 1 79 ? 10.360 0.364 -11.920 1.00 80.38 79 PHE A C 1
ATOM 621 O O . PHE A 1 79 ? 10.467 0.237 -10.702 1.00 80.38 79 PHE A O 1
ATOM 628 N N . SER A 1 80 ? 11.110 1.227 -12.602 1.00 77.31 80 SER A N 1
ATOM 629 C CA . SER A 1 80 ? 12.020 2.167 -11.957 1.00 77.31 80 SER A CA 1
ATOM 630 C C . SER A 1 80 ? 11.235 3.184 -11.106 1.00 77.31 80 SER A C 1
ATOM 632 O O . SER A 1 80 ? 10.090 3.518 -11.430 1.00 77.31 80 SER A O 1
ATOM 634 N N . PRO A 1 81 ? 11.856 3.770 -10.064 1.00 76.81 81 PRO A N 1
ATOM 635 C CA . PRO A 1 81 ? 11.224 4.804 -9.246 1.00 76.81 81 PRO A CA 1
ATOM 636 C C . PRO A 1 81 ? 10.714 5.992 -10.072 1.00 76.81 81 PRO A C 1
ATOM 638 O O . PRO A 1 81 ? 9.659 6.556 -9.787 1.00 76.81 81 PRO A O 1
ATOM 641 N N . LEU A 1 82 ? 11.459 6.377 -11.112 1.00 73.12 82 LEU A N 1
ATOM 642 C CA . LEU A 1 82 ? 11.082 7.494 -11.973 1.00 73.12 82 LEU A CA 1
ATOM 643 C C . LEU A 1 82 ? 9.941 7.112 -12.922 1.00 73.12 82 LEU A C 1
ATOM 645 O O . LEU A 1 82 ? 9.115 7.972 -13.209 1.00 73.12 82 LEU A O 1
ATOM 649 N N . GLN A 1 83 ? 9.854 5.850 -13.360 1.00 78.38 83 GLN A N 1
ATOM 650 C CA . GLN A 1 83 ? 8.733 5.375 -14.180 1.00 78.38 83 GLN A CA 1
ATOM 651 C C . GLN A 1 83 ? 7.436 5.430 -13.383 1.00 78.38 83 GLN A C 1
ATOM 653 O O . GLN A 1 83 ? 6.432 5.956 -13.857 1.00 78.38 83 GLN A O 1
ATOM 658 N N . VAL A 1 84 ? 7.477 4.977 -12.126 1.00 74.62 84 VAL A N 1
ATOM 659 C CA . VAL A 1 84 ? 6.359 5.135 -11.186 1.00 74.62 84 VAL A CA 1
ATOM 660 C C . VAL A 1 84 ? 6.018 6.614 -10.991 1.00 74.62 84 VAL A C 1
ATOM 662 O O . VAL A 1 84 ? 4.851 6.995 -11.058 1.00 74.62 84 VAL A O 1
ATOM 665 N N . GLY A 1 85 ? 7.029 7.473 -10.833 1.00 69.50 85 GLY A N 1
ATOM 666 C CA . GLY A 1 85 ? 6.844 8.922 -10.736 1.00 69.50 85 GLY A CA 1
ATOM 667 C C . GLY A 1 85 ? 6.146 9.535 -11.955 1.00 69.50 85 GLY A C 1
ATOM 668 O O . GLY A 1 85 ? 5.213 10.321 -11.793 1.00 69.50 85 GLY A O 1
ATOM 669 N N . LYS A 1 86 ? 6.545 9.155 -13.175 1.00 75.38 86 LYS A N 1
ATOM 670 C CA . LYS A 1 86 ? 5.911 9.608 -14.422 1.00 75.38 86 LYS A CA 1
ATOM 671 C C . LYS A 1 86 ? 4.480 9.098 -14.552 1.00 75.38 86 LYS A C 1
ATOM 673 O O . LYS A 1 86 ? 3.604 9.896 -14.876 1.00 75.38 86 LYS A O 1
ATOM 678 N N . MET A 1 87 ? 4.227 7.823 -14.248 1.00 75.12 87 MET A N 1
ATOM 679 C CA . MET A 1 87 ? 2.872 7.256 -14.242 1.00 75.12 87 MET A CA 1
ATOM 680 C C . MET A 1 87 ? 1.951 8.032 -13.292 1.00 75.12 87 MET A C 1
ATOM 682 O O . MET A 1 87 ? 0.881 8.478 -13.704 1.00 75.12 87 MET A O 1
ATOM 686 N N . ASN A 1 88 ? 2.407 8.290 -12.063 1.00 69.06 88 ASN A N 1
ATOM 687 C CA . ASN A 1 88 ? 1.664 9.087 -11.086 1.00 69.06 88 ASN A CA 1
ATOM 688 C C . ASN A 1 88 ? 1.440 10.529 -11.563 1.00 69.06 88 ASN A C 1
ATOM 690 O O . ASN A 1 88 ? 0.329 11.046 -11.463 1.00 69.06 88 ASN A O 1
ATOM 694 N N . TYR A 1 89 ? 2.462 11.176 -12.129 1.00 73.06 89 TYR A N 1
ATOM 695 C CA . TYR A 1 89 ? 2.334 12.528 -12.671 1.00 73.06 89 TYR A CA 1
ATOM 696 C C . TYR A 1 89 ? 1.265 12.592 -13.767 1.00 73.06 89 TYR A C 1
ATOM 698 O O . TYR A 1 89 ? 0.320 13.371 -13.651 1.00 73.06 89 TYR A O 1
ATOM 706 N N . TYR A 1 90 ? 1.343 11.735 -14.787 1.00 70.69 90 TYR A N 1
ATOM 707 C CA . TYR A 1 90 ? 0.357 11.734 -15.868 1.00 70.69 90 TYR A CA 1
ATOM 708 C C . TYR A 1 90 ? -1.049 11.403 -15.374 1.00 70.69 90 TYR A C 1
ATOM 710 O O . TYR A 1 90 ? -1.987 12.086 -15.782 1.00 70.69 90 TYR A O 1
ATOM 718 N N . PHE A 1 91 ? -1.197 10.447 -14.452 1.00 64.62 91 PHE A N 1
ATOM 719 C CA . PHE A 1 91 ? -2.483 10.135 -13.823 1.00 64.62 91 PHE A CA 1
ATOM 720 C C . PHE A 1 91 ? -3.128 11.375 -13.183 1.00 64.62 91 PHE A C 1
ATOM 722 O O . PHE A 1 91 ? -4.321 11.609 -13.356 1.00 64.62 91 PHE A O 1
ATOM 729 N N . THR A 1 92 ? -2.338 12.227 -12.521 1.00 61.91 92 THR A N 1
ATOM 730 C CA . THR A 1 92 ? -2.855 13.471 -11.923 1.00 61.91 92 THR A CA 1
ATOM 731 C C . THR A 1 92 ? -3.164 14.579 -12.939 1.00 61.91 92 THR A C 1
ATOM 733 O O . THR A 1 92 ? -4.030 15.409 -12.674 1.00 61.91 92 THR A O 1
ATOM 736 N N . GLN A 1 93 ? -2.493 14.613 -14.098 1.00 62.75 93 GLN A N 1
ATOM 737 C CA . GLN A 1 93 ? -2.627 15.694 -15.090 1.00 62.75 93 GLN A CA 1
ATOM 738 C C . GLN A 1 93 ? -3.728 15.461 -16.134 1.00 62.75 93 GLN A C 1
ATOM 740 O O . GLN A 1 93 ? -4.320 16.421 -16.620 1.00 62.75 93 GLN A O 1
ATOM 745 N N . ILE A 1 94 ? -4.033 14.210 -16.496 1.00 61.16 94 ILE A N 1
ATOM 746 C CA . ILE A 1 94 ? -5.009 13.900 -17.562 1.00 61.16 94 ILE A CA 1
ATOM 747 C C . ILE A 1 94 ? -6.471 14.190 -17.189 1.00 61.16 94 ILE A C 1
ATOM 749 O O . ILE A 1 94 ? -7.351 14.003 -18.027 1.00 61.16 94 ILE A O 1
ATOM 753 N N . GLY A 1 95 ? -6.757 14.629 -15.958 1.00 47.44 95 GLY A N 1
ATOM 754 C CA . GLY A 1 95 ? -8.090 15.088 -15.556 1.00 47.44 95 GLY A CA 1
ATOM 755 C C . GLY A 1 95 ? -9.179 14.010 -15.565 1.00 47.44 95 GLY A C 1
ATOM 756 O O . GLY A 1 95 ? -10.345 14.330 -15.338 1.00 47.44 95 GLY A O 1
ATOM 757 N N . ILE A 1 96 ? -8.829 12.734 -15.776 1.00 51.56 96 ILE A N 1
ATOM 758 C CA . ILE A 1 96 ? -9.721 11.599 -15.519 1.00 51.56 96 ILE A CA 1
ATOM 759 C C . ILE A 1 96 ? -9.777 11.416 -13.999 1.00 51.56 96 ILE A C 1
ATOM 761 O O . ILE A 1 96 ? -9.173 10.516 -13.423 1.00 51.56 96 ILE A O 1
ATOM 765 N N . SER A 1 97 ? -10.477 12.331 -13.332 1.00 49.78 97 SER A N 1
ATOM 766 C CA . SER A 1 97 ? -10.845 12.183 -11.933 1.00 49.78 97 SER A CA 1
ATOM 767 C C . SER A 1 97 ? -12.010 11.204 -11.874 1.00 49.78 97 SER A C 1
ATOM 769 O O . SER A 1 97 ? -13.176 11.591 -11.852 1.00 49.78 97 SER A O 1
ATOM 771 N N . TYR A 1 98 ? -11.707 9.908 -11.840 1.00 54.41 98 TYR A N 1
ATOM 772 C CA . TYR A 1 98 ? -12.516 9.081 -10.956 1.00 54.41 98 TYR A CA 1
ATOM 773 C C . TYR A 1 98 ? -12.220 9.631 -9.567 1.00 54.41 98 TYR A C 1
ATOM 775 O O . TYR A 1 98 ? -11.038 9.649 -9.210 1.00 54.41 98 TYR A O 1
ATOM 783 N N . PRO A 1 99 ? -13.207 10.130 -8.800 1.00 63.47 99 PRO A N 1
ATOM 784 C CA . PRO A 1 99 ? -12.921 10.537 -7.442 1.00 63.47 99 PRO A CA 1
ATOM 785 C C . PRO A 1 99 ? -12.410 9.290 -6.733 1.00 63.47 99 PRO A C 1
ATOM 787 O O . PRO A 1 99 ? -13.150 8.344 -6.464 1.00 63.47 99 PRO A O 1
ATOM 790 N N . PHE A 1 100 ? -11.097 9.242 -6.532 1.00 70.75 100 PHE A N 1
ATOM 791 C CA . PHE A 1 100 ? -10.489 8.209 -5.738 1.00 70.75 100 PHE A CA 1
ATOM 792 C C . PHE A 1 100 ? -10.880 8.538 -4.310 1.00 70.75 100 PHE A C 1
ATOM 794 O O . PHE A 1 100 ? -10.462 9.548 -3.745 1.00 70.75 100 PHE A O 1
ATOM 801 N N . TYR A 1 101 ? -11.747 7.707 -3.760 1.00 86.44 101 TYR A N 1
ATOM 802 C CA . TYR A 1 101 ? -12.107 7.766 -2.363 1.00 86.44 101 TYR A CA 1
ATOM 803 C C . TYR A 1 101 ? -11.743 6.450 -1.699 1.00 86.44 101 TYR A C 1
ATOM 805 O O . TYR A 1 101 ? -11.665 5.386 -2.323 1.00 86.44 101 TYR A O 1
ATOM 813 N N . SER A 1 102 ? -11.526 6.554 -0.402 1.00 90.69 102 SER A N 1
ATOM 814 C CA . SER A 1 102 ? -11.262 5.449 0.496 1.00 90.69 102 SER A CA 1
ATOM 815 C C . SER A 1 102 ? -12.187 5.567 1.700 1.00 90.69 102 SER A C 1
ATOM 817 O O . SER A 1 102 ? -12.813 6.607 1.944 1.00 90.69 102 SER A O 1
ATOM 819 N N . VAL A 1 103 ? -12.280 4.479 2.455 1.00 93.50 103 VAL A N 1
ATOM 820 C CA . VAL A 1 103 ? -12.825 4.527 3.806 1.00 93.50 103 VAL A CA 1
ATOM 821 C C . VAL A 1 103 ? -11.679 4.912 4.740 1.00 93.50 103 VAL A C 1
ATOM 823 O O . VAL A 1 103 ? -10.656 4.229 4.810 1.00 93.50 103 VAL A O 1
ATOM 826 N N . ASN A 1 104 ? -11.847 6.022 5.446 1.00 92.56 104 ASN A N 1
ATOM 827 C CA . ASN A 1 104 ? -10.946 6.522 6.474 1.00 92.56 104 ASN A CA 1
ATOM 828 C C . ASN A 1 104 ? -11.429 6.057 7.847 1.00 92.56 104 ASN A C 1
ATOM 830 O O . ASN A 1 104 ? -12.624 5.868 8.054 1.00 92.56 104 ASN A O 1
ATOM 834 N N . GLY A 1 105 ? -10.496 5.878 8.778 1.00 90.31 105 GLY A N 1
ATOM 835 C CA . GLY A 1 105 ? -10.763 5.396 10.132 1.00 90.31 105 GLY A CA 1
ATOM 836 C C . GLY A 1 105 ? -9.638 4.501 10.646 1.00 90.31 105 GLY A C 1
ATOM 837 O O . GLY A 1 105 ? -8.649 4.261 9.939 1.00 90.31 105 GLY A O 1
ATOM 838 N N . ALA A 1 106 ? -9.794 4.005 11.871 1.00 87.06 106 ALA A N 1
ATOM 839 C CA . ALA A 1 106 ? -8.805 3.158 12.531 1.00 87.06 106 ALA A CA 1
ATOM 840 C C . ALA A 1 106 ? -8.627 1.809 11.811 1.00 87.06 106 ALA A C 1
ATOM 842 O O . ALA A 1 106 ? -9.586 1.246 11.280 1.00 87.06 106 ALA A O 1
ATOM 843 N N . ASN A 1 107 ? -7.396 1.291 11.796 1.00 87.19 107 ASN A N 1
ATOM 844 C CA . ASN A 1 107 ? -7.085 -0.036 11.248 1.00 87.19 107 ASN A CA 1
ATOM 845 C C . ASN A 1 107 ? -7.383 -1.170 12.237 1.00 87.19 107 ASN A C 1
ATOM 847 O O . ASN A 1 107 ? -7.501 -2.305 11.804 1.00 87.19 107 ASN A O 1
ATOM 851 N N . TYR A 1 108 ? -7.506 -0.865 13.529 1.00 87.50 108 TYR A N 1
ATOM 852 C CA . TYR A 1 108 ? -7.714 -1.835 14.600 1.00 87.50 108 TYR A CA 1
ATOM 853 C C . TYR A 1 108 ? -8.846 -1.353 15.505 1.00 87.50 108 TYR A C 1
ATOM 855 O O . TYR A 1 108 ? -8.954 -0.150 15.763 1.00 87.50 108 TYR A O 1
ATOM 863 N N . LEU A 1 109 ? -9.660 -2.284 15.995 1.00 89.44 109 LEU A N 1
ATOM 864 C CA . LEU A 1 109 ? -10.715 -2.038 16.975 1.00 89.44 109 LEU A CA 1
ATOM 865 C C . LEU A 1 109 ? -10.724 -3.170 17.998 1.00 89.44 109 LEU A C 1
ATOM 867 O O . LEU A 1 109 ? -10.654 -4.337 17.622 1.00 89.44 109 LEU A O 1
ATOM 871 N N . CYS A 1 110 ? -10.834 -2.821 19.276 1.00 88.56 110 CYS A N 1
ATOM 872 C CA . CYS A 1 110 ? -11.061 -3.793 20.341 1.00 88.56 110 CYS A CA 1
ATOM 873 C C . CYS A 1 110 ? -12.554 -4.053 20.548 1.00 88.56 110 CYS A C 1
ATOM 875 O O . CYS A 1 110 ? -13.377 -3.161 20.345 1.00 88.56 110 CYS A O 1
ATOM 877 N N . ASN A 1 111 ? -12.899 -5.236 21.047 1.00 89.75 111 ASN A N 1
ATOM 878 C CA . ASN A 1 111 ? -14.245 -5.567 21.492 1.00 89.75 111 ASN A CA 1
ATOM 879 C C . ASN A 1 111 ? -14.773 -4.494 22.464 1.00 89.75 111 ASN A C 1
ATOM 881 O O . ASN A 1 111 ? -14.094 -4.099 23.414 1.00 89.75 111 ASN A O 1
ATOM 885 N N . GLY A 1 112 ? -15.975 -3.995 22.191 1.00 87.50 112 GLY A N 1
ATOM 886 C CA . GLY A 1 112 ? -16.637 -2.927 22.930 1.00 87.50 112 GLY A CA 1
ATOM 887 C C . GLY A 1 112 ? -16.171 -1.515 22.563 1.00 87.50 112 GLY A C 1
ATOM 888 O O . GLY A 1 112 ? -16.836 -0.551 22.946 1.00 87.50 112 GLY A O 1
ATOM 889 N N . GLN A 1 113 ? -15.088 -1.355 21.796 1.00 88.50 113 GLN A N 1
ATOM 890 C CA . GLN A 1 113 ? -14.593 -0.047 21.373 1.00 88.50 113 GLN A CA 1
ATOM 891 C C . GLN A 1 113 ? -15.459 0.534 20.252 1.00 88.50 113 GLN A C 1
ATOM 893 O O . GLN A 1 113 ? -15.749 -0.130 19.254 1.00 88.50 113 GLN A O 1
ATOM 898 N N . THR A 1 114 ? -15.798 1.817 20.384 1.00 92.50 114 THR A N 1
ATOM 899 C CA . THR A 1 114 ? -16.433 2.588 19.313 1.00 92.50 114 THR A CA 1
ATOM 900 C C . THR A 1 114 ? -15.385 3.124 18.336 1.00 92.50 114 THR A C 1
ATOM 902 O O . THR A 1 114 ? -14.471 3.853 18.728 1.00 92.50 114 THR A O 1
ATOM 905 N N . GLY A 1 115 ? -15.537 2.790 17.056 1.00 92.81 115 GLY A N 1
ATOM 906 C CA . GLY A 1 115 ? -14.758 3.319 15.940 1.00 92.81 115 GLY A CA 1
ATOM 907 C C . GLY A 1 115 ? -15.560 4.309 15.098 1.00 92.81 115 GLY A C 1
ATOM 908 O O . GLY A 1 115 ? -16.779 4.196 14.981 1.00 92.81 115 GLY A O 1
ATOM 909 N N . TYR A 1 116 ? -14.868 5.261 14.472 1.00 95.81 116 TYR A N 1
ATOM 910 C CA . TYR A 1 116 ? -15.464 6.232 13.552 1.00 95.81 116 TYR A CA 1
ATOM 911 C C . TYR A 1 116 ? -14.854 6.067 12.166 1.00 95.81 116 TYR A C 1
ATOM 913 O O . TYR A 1 116 ? -13.627 6.069 12.022 1.00 95.81 116 TYR A O 1
ATOM 921 N N . TYR A 1 117 ? -15.716 5.938 11.159 1.00 97.19 117 TYR A N 1
ATOM 922 C CA . TYR A 1 117 ? -15.314 5.753 9.770 1.00 97.19 117 TYR A CA 1
ATOM 923 C C . TYR A 1 117 ? -16.004 6.764 8.874 1.00 97.19 117 TYR A C 1
ATOM 925 O O . TYR A 1 117 ? -17.144 7.157 9.115 1.00 97.19 117 TYR A O 1
ATOM 933 N N . SER A 1 118 ? -15.309 7.206 7.835 1.00 97.31 118 SER A N 1
ATOM 934 C CA . SER A 1 118 ? -15.845 8.195 6.907 1.00 97.31 118 SER A CA 1
ATOM 935 C C . SER A 1 118 ? -15.266 8.040 5.517 1.00 97.31 118 SER A C 1
ATOM 937 O O . SER A 1 118 ? -14.217 7.434 5.311 1.00 97.31 118 SER A O 1
ATOM 939 N N . THR A 1 119 ? -15.950 8.614 4.543 1.00 95.06 119 THR A N 1
ATOM 940 C CA . THR A 1 119 ? -15.423 8.795 3.199 1.00 95.06 119 THR A CA 1
ATOM 941 C C . THR A 1 119 ? -15.635 10.237 2.746 1.00 95.06 119 THR A C 1
ATOM 943 O O . THR A 1 119 ? -16.428 10.982 3.335 1.00 95.06 119 THR A O 1
ATOM 946 N N . SER A 1 120 ? -14.877 10.668 1.740 1.00 91.69 120 SER A N 1
ATOM 947 C CA . SER A 1 120 ? -15.043 12.004 1.171 1.00 91.69 120 SER A CA 1
ATOM 948 C C . SER A 1 120 ? -16.453 12.162 0.600 1.00 91.69 120 SER A C 1
ATOM 950 O O . SER A 1 120 ? -17.039 11.213 0.083 1.00 91.69 120 SER A O 1
ATOM 952 N N . SER A 1 121 ? -17.014 13.370 0.704 1.00 90.56 121 SER A N 1
ATOM 953 C CA . SER A 1 121 ? -18.284 13.667 0.041 1.00 90.56 121 SER A CA 1
ATOM 954 C C . SER A 1 121 ? -18.076 13.630 -1.473 1.00 90.56 121 SER A C 1
ATOM 956 O O . SER A 1 121 ? -17.238 14.362 -2.005 1.00 90.56 121 SER A O 1
ATOM 958 N N . LEU A 1 122 ? -18.803 12.747 -2.152 1.00 89.69 122 LEU A N 1
ATOM 959 C CA . LEU A 1 122 ? -18.709 12.538 -3.590 1.00 89.69 122 LEU A CA 1
ATOM 960 C C . LEU A 1 122 ? -19.731 13.404 -4.341 1.00 89.69 122 LEU A C 1
ATOM 962 O O . LEU A 1 122 ? -20.899 13.462 -3.942 1.00 89.69 122 LEU A O 1
ATOM 966 N N . PRO A 1 123 ? -19.341 14.045 -5.459 1.00 87.25 123 PRO A N 1
ATOM 967 C CA . PRO A 1 123 ? -20.261 14.828 -6.274 1.00 87.25 123 PRO A CA 1
ATOM 968 C C . PRO A 1 123 ? -21.470 14.005 -6.731 1.00 87.25 123 PRO A C 1
ATOM 970 O O . PRO A 1 123 ? -21.319 12.913 -7.284 1.00 87.25 123 PRO A O 1
ATOM 973 N N . GLY A 1 124 ? -22.668 14.550 -6.507 1.00 87.38 124 GLY A N 1
ATOM 974 C CA . GLY A 1 124 ? -23.937 13.937 -6.905 1.00 87.38 124 GLY A CA 1
ATOM 975 C C . GLY A 1 124 ? -24.444 12.823 -5.984 1.00 87.38 124 GLY A C 1
ATOM 976 O O . GLY A 1 124 ? -25.549 12.340 -6.203 1.00 87.38 124 GLY A O 1
ATOM 977 N N . VAL A 1 125 ? -23.697 12.435 -4.944 1.00 92.94 125 VAL A N 1
ATOM 978 C CA . VAL A 1 125 ? -24.118 11.384 -4.008 1.00 92.94 125 VAL A CA 1
ATOM 979 C C . VAL A 1 125 ? -24.859 11.983 -2.818 1.00 92.94 125 VAL A C 1
ATOM 981 O O . VAL A 1 125 ? -24.285 12.717 -2.017 1.00 92.94 125 VAL A O 1
ATOM 984 N N . SER A 1 126 ? -26.128 11.609 -2.664 1.00 93.25 126 SER A N 1
ATOM 985 C CA . SER A 1 126 ? -26.974 11.990 -1.524 1.00 93.25 126 SER A CA 1
ATOM 986 C C . SER A 1 126 ? -27.144 10.888 -0.476 1.00 93.25 126 SER A C 1
ATOM 988 O O . SER A 1 126 ? -27.651 11.165 0.606 1.00 93.25 126 SER A O 1
ATOM 990 N N . ASN A 1 127 ? -26.740 9.652 -0.784 1.00 95.56 127 ASN A N 1
ATOM 991 C CA . ASN A 1 127 ? -26.919 8.498 0.091 1.00 95.56 127 ASN A CA 1
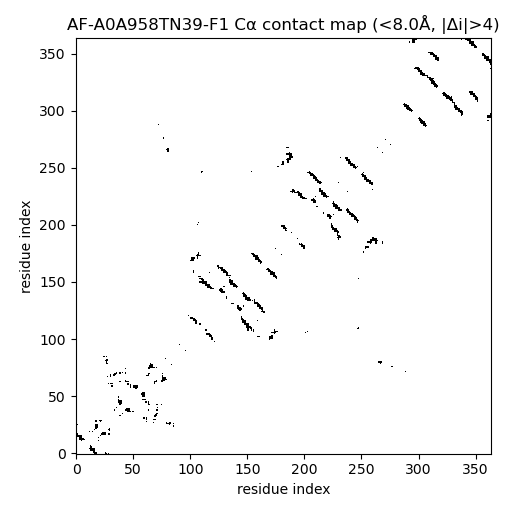ATOM 992 C C . ASN A 1 127 ? -25.703 7.565 0.043 1.00 95.56 127 ASN A C 1
ATOM 994 O O . ASN A 1 127 ? -25.207 7.232 -1.038 1.00 95.56 127 ASN A O 1
ATOM 998 N N . TYR A 1 128 ? -25.270 7.109 1.216 1.00 96.81 128 TYR A N 1
ATOM 999 C CA . TYR A 1 128 ? -24.156 6.180 1.395 1.00 96.81 128 TYR A CA 1
ATOM 1000 C C . TYR A 1 128 ? -24.641 4.964 2.173 1.00 96.81 128 TYR A C 1
ATOM 1002 O O . TYR A 1 128 ? -25.067 5.082 3.320 1.00 96.81 128 TYR A O 1
ATOM 1010 N N . THR A 1 129 ? -24.570 3.793 1.550 1.00 97.56 129 THR A N 1
ATOM 1011 C CA . THR A 1 129 ? -24.924 2.538 2.219 1.00 97.56 129 THR A CA 1
ATOM 1012 C C . THR A 1 129 ? -23.674 1.896 2.799 1.00 97.56 129 THR A C 1
ATOM 1014 O O . THR A 1 129 ? -22.697 1.664 2.087 1.00 97.56 129 THR A O 1
ATOM 1017 N N . TRP A 1 130 ? -23.692 1.656 4.104 1.00 98.12 130 TRP A N 1
ATOM 1018 C CA . TRP A 1 130 ? -22.598 1.036 4.837 1.00 98.12 130 TRP A CA 1
ATOM 1019 C C . TRP A 1 130 ? -22.935 -0.398 5.218 1.00 98.12 130 TRP A C 1
ATOM 1021 O O . TRP A 1 130 ? -24.037 -0.681 5.691 1.00 98.12 130 TRP A O 1
ATOM 1031 N N . GLU A 1 131 ? -21.954 -1.274 5.040 1.00 97.62 131 GLU A N 1
ATOM 1032 C CA . GLU A 1 131 ? -21.977 -2.686 5.409 1.00 97.62 131 GLU A CA 1
ATOM 1033 C C . GLU A 1 131 ? -20.737 -2.989 6.255 1.00 97.62 131 GLU A C 1
ATOM 1035 O O . GLU A 1 131 ? -19.637 -2.509 5.964 1.00 97.62 131 GLU A O 1
ATOM 1040 N N . THR A 1 132 ? -20.901 -3.803 7.290 1.00 96.88 132 THR A N 1
ATOM 1041 C CA . THR A 1 132 ? -19.814 -4.256 8.163 1.00 96.88 132 THR A CA 1
ATOM 1042 C C . TH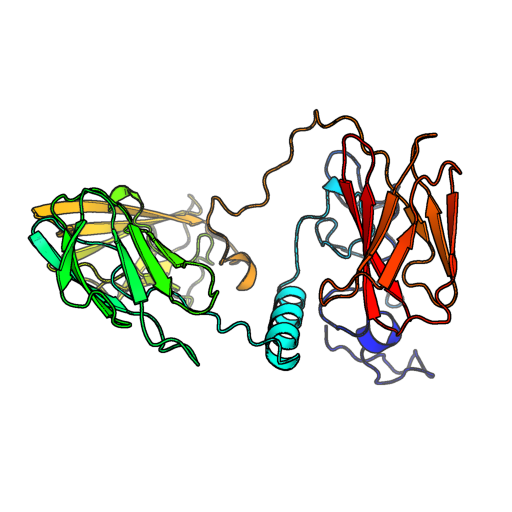R A 1 132 ? -19.802 -5.778 8.243 1.00 96.88 132 THR A C 1
ATOM 1044 O O . THR A 1 132 ? -20.792 -6.435 7.912 1.00 96.88 132 THR A O 1
ATOM 1047 N N . SER A 1 133 ? -18.675 -6.356 8.649 1.00 94.94 133 SER A N 1
ATOM 1048 C CA . SER A 1 133 ? -18.604 -7.779 8.991 1.00 94.94 133 SER A CA 1
ATOM 1049 C C . SER A 1 133 ? -19.434 -8.096 10.244 1.00 94.94 133 SER A C 1
ATOM 1051 O O . SER A 1 133 ? -19.738 -7.214 11.044 1.00 94.94 133 SER A O 1
ATOM 1053 N N . SER A 1 134 ? -19.795 -9.368 10.446 1.00 93.00 134 SER A N 1
ATOM 1054 C CA . SER A 1 134 ? -20.689 -9.808 11.535 1.00 93.00 134 SER A CA 1
ATOM 1055 C C . SER A 1 134 ? -20.179 -9.509 12.949 1.00 93.00 134 SER A C 1
ATOM 1057 O O . SER A 1 134 ? -20.964 -9.492 13.890 1.00 93.00 134 SER A O 1
ATOM 1059 N N . ASN A 1 135 ? -18.875 -9.291 13.101 1.00 91.88 135 ASN A N 1
ATOM 1060 C CA . ASN A 1 135 ? -18.205 -8.949 14.352 1.00 91.88 135 ASN A CA 1
ATOM 1061 C C . ASN A 1 135 ? -18.104 -7.427 14.603 1.00 91.88 135 ASN A C 1
ATOM 1063 O O . ASN A 1 135 ? -17.409 -6.997 15.525 1.00 91.88 135 ASN A O 1
ATOM 1067 N N . ILE A 1 136 ? -18.754 -6.602 13.774 1.00 95.69 136 ILE A N 1
ATOM 1068 C CA . ILE A 1 136 ? -18.796 -5.141 13.897 1.00 95.69 136 ILE A CA 1
ATOM 1069 C C . ILE A 1 136 ? -20.239 -4.671 13.683 1.00 95.69 136 ILE A C 1
ATOM 1071 O O . ILE A 1 136 ? -20.832 -4.920 12.634 1.00 95.69 136 ILE A O 1
ATOM 1075 N N . SER A 1 137 ? -20.803 -3.945 14.647 1.00 95.75 137 SER A N 1
ATOM 1076 C CA . SER A 1 137 ? -22.153 -3.380 14.566 1.00 95.75 137 SER A CA 1
ATOM 1077 C C . SER A 1 137 ? -22.117 -1.889 14.222 1.00 95.75 137 SER A C 1
ATOM 1079 O O . SER A 1 137 ? -21.307 -1.131 14.753 1.00 95.75 137 SER A O 1
ATOM 1081 N N . ILE A 1 138 ? -23.000 -1.440 13.326 1.00 97.69 138 ILE A N 1
ATOM 1082 C CA . ILE A 1 138 ? -23.177 -0.009 13.039 1.00 97.69 138 ILE A CA 1
ATOM 1083 C C . ILE A 1 138 ? -24.060 0.595 14.133 1.00 97.69 138 ILE A C 1
ATOM 1085 O O . ILE A 1 138 ? -25.197 0.167 14.317 1.00 97.69 138 ILE A O 1
ATOM 1089 N N . LEU A 1 139 ? -23.548 1.607 14.834 1.00 97.62 139 LEU A N 1
ATOM 1090 C CA . LEU A 1 139 ? -24.287 2.327 15.873 1.00 97.62 139 LEU A CA 1
ATOM 1091 C C . LEU A 1 139 ? -25.100 3.490 15.291 1.00 97.62 139 LEU A C 1
ATOM 1093 O O . LEU A 1 139 ? -26.237 3.719 15.696 1.00 97.62 139 LEU A O 1
ATOM 1097 N N . SER A 1 140 ? -24.520 4.253 14.358 1.00 97.94 140 SER A N 1
ATOM 1098 C CA . SER A 1 140 ? -25.178 5.411 13.737 1.00 97.94 140 SER A CA 1
ATOM 1099 C C . SER A 1 140 ? -24.507 5.843 12.428 1.00 97.94 140 SER A C 1
ATOM 1101 O O . SER A 1 140 ? -23.400 5.407 12.114 1.00 97.94 140 SER A O 1
ATOM 1103 N N . GLY A 1 141 ? -25.177 6.725 11.674 1.00 96.56 141 GLY A N 1
ATOM 1104 C CA . GLY A 1 141 ? -24.629 7.371 10.471 1.00 96.56 141 GLY A CA 1
ATOM 1105 C C . GLY A 1 141 ? -24.988 6.704 9.137 1.00 96.56 141 GLY A C 1
ATOM 1106 O O . GLY A 1 141 ? -24.552 7.171 8.085 1.00 96.56 141 GLY A O 1
ATOM 1107 N N . GLN A 1 142 ? -25.806 5.644 9.149 1.00 97.75 142 GLN A N 1
ATOM 1108 C CA . GLN A 1 142 ? -26.283 5.006 7.917 1.00 97.75 142 GLN A CA 1
ATOM 1109 C C . GLN A 1 142 ? -26.958 6.031 6.991 1.00 97.75 142 GLN A C 1
ATOM 1111 O O . GLN A 1 142 ? -27.712 6.890 7.445 1.00 97.75 142 GLN A O 1
ATOM 1116 N N . GLY A 1 143 ? -26.671 5.944 5.693 1.00 96.50 143 GLY A N 1
ATOM 1117 C CA . GLY A 1 143 ? -27.125 6.907 4.691 1.00 96.50 143 GLY A CA 1
ATOM 1118 C C . GLY A 1 143 ? -26.242 8.152 4.544 1.00 96.50 143 GLY A C 1
ATOM 1119 O O . GLY A 1 143 ? -26.373 8.875 3.558 1.00 96.50 143 GLY A O 1
ATOM 1120 N N . THR A 1 144 ? -25.300 8.394 5.460 1.00 97.62 144 THR A N 1
ATOM 1121 C CA . THR A 1 144 ? -24.400 9.561 5.438 1.00 97.62 144 THR A CA 1
ATOM 1122 C C . THR A 1 144 ? -22.966 9.160 5.087 1.00 97.62 144 THR A C 1
ATOM 1124 O O . THR A 1 144 ? -22.608 7.987 5.154 1.00 97.62 144 THR A O 1
ATOM 1127 N N . ASN A 1 145 ? -22.099 10.109 4.728 1.00 96.44 145 ASN A N 1
ATOM 1128 C CA . ASN A 1 145 ? -20.703 9.813 4.378 1.00 96.44 145 ASN A CA 1
ATOM 1129 C C . ASN A 1 145 ? -19.810 9.463 5.590 1.00 96.44 145 ASN A C 1
ATOM 1131 O O . ASN A 1 145 ? -18.589 9.358 5.437 1.00 96.44 145 ASN A O 1
ATOM 1135 N N . SER A 1 146 ? -20.387 9.269 6.778 1.00 97.94 146 SER A N 1
ATOM 1136 C CA . SER A 1 146 ? -19.694 8.792 7.973 1.00 97.94 146 SER A CA 1
ATOM 1137 C C . SER A 1 146 ? -20.573 7.881 8.829 1.00 97.94 146 SER A C 1
ATOM 1139 O O . SER A 1 146 ? -21.791 8.003 8.858 1.00 97.94 146 SER A O 1
ATOM 1141 N N . ILE A 1 147 ? -19.942 6.956 9.547 1.00 98.44 147 ILE A N 1
ATOM 1142 C CA . ILE A 1 147 ? -20.601 6.058 10.496 1.00 98.44 147 ILE A CA 1
ATOM 1143 C C . ILE A 1 147 ? -19.819 5.974 11.800 1.00 98.44 147 ILE A C 1
ATOM 1145 O O . ILE A 1 147 ? -18.597 6.158 11.833 1.00 98.44 147 ILE A O 1
ATOM 1149 N N . SER A 1 148 ? -20.532 5.635 12.869 1.00 97.88 148 SER A N 1
ATOM 1150 C CA . SER A 1 148 ? -19.923 5.083 14.075 1.00 97.88 148 SER A CA 1
ATOM 1151 C C . SER A 1 148 ? -20.268 3.604 14.182 1.00 97.88 148 SER A C 1
ATOM 1153 O O . SER A 1 148 ? -21.389 3.187 13.877 1.00 97.88 148 SER A O 1
ATOM 1155 N N . VAL A 1 149 ? -19.286 2.806 14.580 1.00 97.19 149 VAL A N 1
ATOM 1156 C CA . VAL A 1 149 ? -19.405 1.354 14.712 1.00 97.19 149 VAL A CA 1
ATOM 1157 C C . VAL A 1 149 ? -18.864 0.908 16.058 1.00 97.19 149 VAL A C 1
ATOM 1159 O O . VAL A 1 149 ? -18.053 1.611 16.655 1.00 97.19 149 VAL A O 1
ATOM 1162 N N . GLN A 1 150 ? -19.267 -0.268 16.515 1.00 94.69 150 GLN A N 1
ATOM 1163 C CA . GLN A 1 150 ? -18.683 -0.928 17.672 1.00 94.69 150 GLN A CA 1
ATOM 1164 C C . GLN A 1 150 ? -18.243 -2.331 17.280 1.00 94.69 150 GLN A C 1
ATOM 1166 O O . GLN A 1 150 ? -19.017 -3.087 16.693 1.00 94.69 150 GLN A O 1
ATOM 1171 N N . ALA A 1 151 ? -17.003 -2.689 17.598 1.00 92.25 151 ALA A N 1
ATOM 1172 C CA . ALA A 1 151 ? -16.569 -4.070 17.445 1.00 92.25 151 ALA A CA 1
ATOM 1173 C C . ALA A 1 151 ? -17.207 -4.922 18.550 1.00 92.25 151 ALA A C 1
ATOM 1175 O O . ALA A 1 151 ? -17.193 -4.543 19.721 1.00 92.25 151 ALA A O 1
ATOM 1176 N N . THR A 1 152 ? -17.781 -6.062 18.181 1.00 90.06 152 THR A N 1
ATOM 1177 C CA . THR A 1 152 ? -18.368 -7.031 19.120 1.00 90.06 152 THR A CA 1
ATOM 1178 C C . THR A 1 152 ? -17.401 -8.168 19.451 1.00 90.06 152 THR A C 1
ATOM 1180 O O . THR A 1 152 ? -17.714 -9.021 20.277 1.00 90.06 152 THR A O 1
ATOM 1183 N N . ASP A 1 153 ? -16.241 -8.193 18.792 1.00 84.19 153 ASP A N 1
ATOM 1184 C CA . ASP A 1 153 ? -15.152 -9.142 19.007 1.00 84.19 153 ASP A CA 1
ATOM 1185 C C . ASP A 1 153 ? -13.799 -8.502 18.627 1.00 84.19 153 ASP A C 1
ATOM 1187 O O . ASP A 1 153 ? -13.768 -7.453 17.987 1.00 84.19 153 ASP A O 1
ATOM 1191 N N . ASN A 1 154 ? -12.680 -9.116 19.016 1.00 79.50 154 ASN A N 1
ATOM 1192 C CA . ASN A 1 154 ? -11.315 -8.634 18.757 1.00 79.50 154 ASN A CA 1
ATOM 1193 C C . ASN A 1 154 ? -10.732 -9.094 17.400 1.00 79.50 154 ASN A C 1
ATOM 1195 O O . ASN A 1 154 ? -9.588 -8.765 17.084 1.00 79.50 154 ASN A O 1
ATOM 1199 N N . TYR A 1 155 ? -11.482 -9.869 16.612 1.00 77.38 155 TYR A N 1
ATOM 1200 C CA . TYR A 1 155 ? -11.002 -10.493 15.372 1.00 77.38 155 TYR A CA 1
ATOM 1201 C C . TYR A 1 155 ? -11.350 -9.683 14.125 1.00 77.38 155 TYR A C 1
ATOM 1203 O O . TYR A 1 155 ? -12.471 -9.785 13.647 1.00 77.38 155 TYR A O 1
ATOM 1211 N N . GLY A 1 156 ? -10.388 -8.946 13.564 1.00 81.81 156 GLY A N 1
ATOM 1212 C CA . GLY A 1 156 ? -10.411 -8.430 12.187 1.00 81.81 156 GLY A CA 1
ATOM 1213 C C . GLY A 1 156 ? -11.750 -7.866 11.676 1.00 81.81 156 GLY A C 1
ATOM 1214 O O . GLY A 1 156 ? -12.553 -7.304 12.422 1.00 81.81 156 GLY A O 1
ATOM 1215 N N . GLY A 1 157 ? -11.998 -7.991 10.371 1.00 89.56 157 GLY A N 1
ATOM 1216 C CA . GLY A 1 157 ? -13.272 -7.637 9.739 1.00 89.56 157 GLY A CA 1
ATOM 1217 C C . GLY A 1 157 ? -13.149 -6.587 8.641 1.00 89.56 157 GLY A C 1
ATOM 1218 O O . GLY A 1 157 ? -12.063 -6.309 8.129 1.00 89.56 157 GLY A O 1
ATOM 1219 N N . TYR A 1 158 ? -14.273 -5.992 8.246 1.00 93.00 158 TYR A N 1
ATOM 1220 C CA . TYR A 1 158 ? -14.269 -4.934 7.238 1.00 93.00 158 TYR A CA 1
ATOM 1221 C C . TYR A 1 158 ? -15.357 -3.892 7.464 1.00 93.00 158 TYR A C 1
ATOM 1223 O O . TYR A 1 158 ? -16.429 -4.169 8.002 1.00 93.00 158 TYR A O 1
ATOM 1231 N N . ILE A 1 159 ? -15.076 -2.693 6.960 1.00 96.50 159 ILE A N 1
ATOM 1232 C CA . ILE A 1 159 ? -16.031 -1.610 6.768 1.00 96.50 159 ILE A CA 1
ATOM 1233 C C . ILE A 1 159 ? -16.134 -1.351 5.270 1.00 96.50 159 ILE A C 1
ATOM 1235 O O . ILE A 1 159 ? -15.143 -0.981 4.638 1.00 96.50 159 ILE A O 1
ATOM 1239 N N . LYS A 1 160 ? -17.319 -1.532 4.696 1.00 96.50 160 LYS A N 1
ATOM 1240 C CA . LYS A 1 160 ? -17.590 -1.302 3.278 1.00 96.50 160 LYS A CA 1
ATOM 1241 C C . LYS A 1 160 ? -18.579 -0.158 3.117 1.00 96.50 160 LYS A C 1
ATOM 1243 O O . LYS A 1 160 ? -19.625 -0.139 3.758 1.00 96.50 160 LYS A O 1
ATOM 1248 N N . VAL A 1 161 ? -18.250 0.777 2.233 1.00 96.75 161 VAL A N 1
ATOM 1249 C CA . VAL A 1 161 ? -19.145 1.850 1.803 1.00 96.75 161 VAL A CA 1
ATOM 1250 C C . VAL A 1 161 ? -19.493 1.673 0.334 1.00 96.75 161 VAL A C 1
ATOM 1252 O O . VAL A 1 161 ? -18.619 1.494 -0.519 1.00 96.75 161 VAL A O 1
ATOM 1255 N N . SER A 1 162 ? -20.781 1.768 0.045 1.00 95.31 162 SER A N 1
ATOM 1256 C CA . SER A 1 162 ? -21.361 1.745 -1.291 1.00 95.31 162 SER A CA 1
ATOM 1257 C C . SER A 1 162 ? -22.122 3.062 -1.495 1.00 95.31 162 SER A C 1
ATOM 1259 O O . SER A 1 162 ? -23.275 3.191 -1.063 1.00 95.31 162 SER A O 1
ATOM 1261 N N . PRO A 1 163 ? -21.471 4.085 -2.078 1.00 93.81 163 PRO A N 1
ATOM 1262 C CA . PRO A 1 163 ? -22.131 5.337 -2.425 1.00 93.81 163 PRO A CA 1
ATOM 1263 C C . PRO A 1 163 ? -23.138 5.130 -3.561 1.00 93.81 163 PRO A C 1
ATOM 1265 O O . PRO A 1 163 ? -22.967 4.251 -4.406 1.00 93.81 163 PRO A O 1
ATOM 1268 N N . GLY A 1 164 ? -24.190 5.950 -3.594 1.00 90.31 164 GLY A N 1
ATOM 1269 C CA . GLY A 1 164 ? -25.154 5.959 -4.700 1.00 90.31 164 GLY A CA 1
ATOM 1270 C C . GLY A 1 164 ? -24.551 6.406 -6.041 1.00 90.31 164 GLY A C 1
ATOM 1271 O O . GLY A 1 164 ? -23.359 6.663 -6.152 1.00 90.31 164 GLY A O 1
ATOM 1272 N N . CYS A 1 165 ? -25.387 6.543 -7.074 1.00 84.69 165 CYS A N 1
ATOM 1273 C CA . CYS A 1 165 ? -25.010 7.149 -8.366 1.00 84.69 165 CYS A CA 1
ATOM 1274 C C . CYS A 1 165 ? -23.910 6.422 -9.171 1.00 84.69 165 CYS A C 1
ATOM 1276 O O . CYS A 1 165 ? -23.241 7.044 -9.991 1.00 84.69 165 CYS A O 1
ATOM 1278 N N . GLY A 1 166 ? -23.751 5.106 -8.988 1.00 81.81 166 GLY A N 1
ATOM 1279 C CA . GLY A 1 166 ? -22.877 4.271 -9.825 1.00 81.81 166 GLY A CA 1
ATOM 1280 C C . GLY A 1 166 ? -21.402 4.239 -9.410 1.00 81.81 166 GLY A C 1
ATOM 1281 O O . GLY A 1 166 ? -20.581 3.699 -10.149 1.00 81.81 166 GLY A O 1
ATOM 1282 N N . TYR A 1 167 ? -21.048 4.783 -8.241 1.00 85.81 167 TYR A N 1
ATOM 1283 C CA . TYR A 1 167 ? -19.697 4.643 -7.694 1.00 85.81 167 TYR A CA 1
ATOM 1284 C C . TYR A 1 167 ? -19.425 3.208 -7.217 1.00 85.81 167 TYR A C 1
ATOM 1286 O O . TYR A 1 167 ? -20.266 2.558 -6.598 1.00 85.81 167 TYR A O 1
ATOM 1294 N N . ASN A 1 168 ? -18.213 2.717 -7.482 1.00 88.31 168 ASN A N 1
ATOM 1295 C CA . ASN A 1 168 ? -17.775 1.386 -7.060 1.00 88.31 168 ASN A CA 1
ATOM 1296 C C . ASN A 1 168 ? -17.549 1.326 -5.553 1.00 88.31 168 ASN A C 1
ATOM 1298 O O . ASN A 1 168 ? -16.731 2.087 -5.051 1.00 88.31 168 ASN A O 1
ATOM 1302 N N . SER A 1 169 ? -18.130 0.353 -4.850 1.00 91.19 169 SER A N 1
ATOM 1303 C CA . SER A 1 169 ? -17.913 0.198 -3.407 1.00 91.19 169 SER A CA 1
ATOM 1304 C C . SER A 1 169 ? -16.429 0.181 -3.014 1.00 91.19 169 SER A C 1
ATOM 1306 O O . SER A 1 169 ? -15.565 -0.299 -3.758 1.00 91.19 169 SER A O 1
ATOM 1308 N N . ARG A 1 170 ? -16.134 0.690 -1.818 1.00 90.69 170 ARG A N 1
ATOM 1309 C CA . ARG A 1 170 ? -14.800 0.652 -1.215 1.00 90.69 170 ARG A CA 1
ATOM 1310 C C . ARG A 1 170 ? -14.877 -0.016 0.139 1.00 90.69 170 ARG A C 1
ATOM 1312 O O . ARG A 1 170 ? -15.776 0.281 0.919 1.00 90.69 170 ARG A O 1
ATOM 1319 N N . SER A 1 171 ? -13.902 -0.869 0.410 1.00 92.56 171 SER A N 1
ATOM 1320 C CA . SER A 1 171 ? -13.769 -1.549 1.689 1.00 92.56 171 SER A CA 1
ATOM 1321 C C . SER A 1 171 ? -12.468 -1.141 2.357 1.00 92.56 171 SER A C 1
ATOM 1323 O O . SER A 1 171 ? -11.449 -0.952 1.694 1.00 92.56 171 SER A O 1
ATOM 1325 N N . LYS A 1 172 ? -12.509 -1.026 3.678 1.00 90.69 172 LYS A N 1
ATOM 1326 C CA . LYS A 1 172 ? -11.335 -0.970 4.539 1.00 90.69 172 LYS A CA 1
ATOM 1327 C C . LYS A 1 172 ? -11.376 -2.177 5.457 1.00 90.69 172 LYS A C 1
ATOM 1329 O O . LYS A 1 172 ? -12.350 -2.360 6.185 1.00 90.69 172 LYS A O 1
ATOM 1334 N N . SER A 1 173 ? -10.315 -2.969 5.428 1.00 90.38 173 SER A N 1
ATOM 1335 C CA . SER A 1 173 ? -10.140 -4.068 6.369 1.00 90.38 173 SER A CA 1
ATOM 1336 C C . SER A 1 173 ? -9.815 -3.520 7.754 1.00 90.38 173 SER A C 1
ATOM 1338 O O . SER A 1 173 ? -8.975 -2.625 7.900 1.00 90.38 173 SER A O 1
ATOM 1340 N N . ILE A 1 174 ? -10.477 -4.073 8.760 1.00 90.00 174 ILE A N 1
ATOM 1341 C CA . ILE A 1 174 ? -10.024 -4.002 10.141 1.00 90.00 174 ILE A CA 1
ATOM 1342 C C . ILE A 1 174 ? -9.037 -5.148 10.298 1.00 90.00 174 ILE A C 1
ATOM 1344 O O . ILE A 1 174 ? -9.370 -6.305 10.052 1.00 90.00 174 ILE A O 1
ATOM 1348 N N . ARG A 1 175 ? -7.792 -4.798 10.595 1.00 85.81 175 ARG A N 1
ATOM 1349 C CA . ARG A 1 175 ? -6.680 -5.738 10.678 1.00 85.81 175 ARG A CA 1
ATOM 1350 C C . ARG A 1 175 ? -6.714 -6.466 12.009 1.00 85.81 175 ARG A C 1
ATOM 1352 O O . ARG A 1 175 ? -7.147 -5.915 13.023 1.00 85.81 175 ARG A O 1
ATOM 1359 N N . GLU A 1 176 ? -6.207 -7.688 12.000 1.00 83.38 176 GLU A N 1
ATOM 1360 C CA . GLU A 1 176 ? -5.929 -8.405 13.232 1.00 83.38 176 GLU A CA 1
ATOM 1361 C C . GLU A 1 176 ? -4.639 -7.877 13.854 1.00 83.38 176 GLU A C 1
ATOM 1363 O O . GLU A 1 176 ? -3.695 -7.500 13.162 1.00 83.38 176 GLU A O 1
ATOM 1368 N N . PHE A 1 177 ? -4.559 -7.872 15.184 1.00 79.25 177 PHE A N 1
ATOM 1369 C CA . PHE A 1 177 ? -3.329 -7.475 15.879 1.00 79.25 177 PHE A CA 1
ATOM 1370 C C . PHE A 1 177 ? -2.154 -8.420 15.579 1.00 79.25 177 PHE A C 1
ATOM 1372 O O . PHE A 1 177 ? -0.989 -8.030 15.706 1.00 79.25 177 PHE A O 1
ATOM 1379 N N . TYR A 1 178 ? -2.442 -9.646 15.128 1.00 77.12 178 TYR A N 1
ATOM 1380 C CA . TYR A 1 178 ? -1.432 -10.561 14.607 1.00 77.12 178 TYR A CA 1
ATOM 1381 C C . TYR A 1 178 ? -0.752 -10.031 13.332 1.00 77.12 178 TYR A C 1
ATOM 1383 O O . TYR A 1 178 ? 0.451 -10.225 13.194 1.00 77.12 178 TYR A O 1
ATOM 1391 N N . ASP A 1 179 ? -1.438 -9.247 12.500 1.00 78.94 179 ASP A N 1
ATOM 1392 C CA . ASP A 1 179 ? -0.881 -8.676 11.260 1.00 78.94 179 ASP A CA 1
ATOM 1393 C C . ASP A 1 179 ? -0.149 -7.346 11.478 1.00 78.94 179 ASP A C 1
ATOM 1395 O O . ASP A 1 179 ? 0.355 -6.738 10.536 1.00 78.94 179 ASP A O 1
ATOM 1399 N N . LEU A 1 180 ? -0.122 -6.838 12.713 1.00 84.25 180 LEU A N 1
ATOM 1400 C CA . LEU A 1 180 ? 0.607 -5.615 13.028 1.00 84.25 180 LEU A CA 1
ATOM 1401 C C . LEU A 1 180 ? 2.100 -5.814 12.738 1.00 84.25 180 LEU A C 1
ATOM 1403 O O . LEU A 1 180 ? 2.712 -6.725 13.294 1.00 84.25 180 LEU A O 1
ATOM 1407 N N . GLU A 1 181 ? 2.687 -4.930 11.939 1.00 87.50 181 GLU A N 1
ATOM 1408 C CA . GLU A 1 181 ? 4.120 -4.898 11.648 1.00 87.50 181 GLU A CA 1
ATOM 1409 C C . GLU A 1 181 ? 4.732 -3.570 12.117 1.00 87.50 181 GLU A C 1
ATOM 1411 O O . GLU A 1 181 ? 4.052 -2.546 12.211 1.00 87.50 181 GLU A O 1
ATOM 1416 N N . ILE A 1 182 ? 6.026 -3.600 12.441 1.00 90.31 182 ILE A N 1
ATOM 1417 C CA . ILE A 1 182 ? 6.833 -2.397 12.630 1.00 90.31 182 ILE A CA 1
ATOM 1418 C C . ILE A 1 182 ? 7.249 -1.885 11.244 1.00 90.31 182 ILE A C 1
ATOM 1420 O O . ILE A 1 182 ? 8.031 -2.519 10.537 1.00 90.31 182 ILE A O 1
ATOM 1424 N N . GLU A 1 183 ? 6.758 -0.711 10.874 1.00 86.75 183 GLU A N 1
ATOM 1425 C CA . GLU A 1 183 ? 7.086 -0.047 9.615 1.00 86.75 183 GLU A CA 1
ATOM 1426 C C . GLU A 1 183 ? 8.473 0.590 9.693 1.00 86.75 183 GLU A C 1
ATOM 1428 O O . GLU A 1 183 ? 8.819 1.240 10.684 1.00 86.75 183 GLU A O 1
ATOM 1433 N N . GLY A 1 184 ? 9.266 0.430 8.636 1.00 85.56 184 GLY A N 1
ATOM 1434 C CA . GLY A 1 184 ? 10.610 0.986 8.522 1.00 85.56 184 GLY A CA 1
ATOM 1435 C C . GLY A 1 184 ? 11.489 0.169 7.581 1.00 85.56 184 GLY A C 1
ATOM 1436 O O . GLY A 1 184 ? 11.018 -0.717 6.876 1.00 85.56 184 GLY A O 1
ATOM 1437 N N . TYR A 1 185 ? 12.785 0.465 7.573 1.00 83.19 185 TYR A N 1
ATOM 1438 C CA . TYR A 1 185 ? 13.737 -0.157 6.655 1.00 83.19 185 TYR A CA 1
ATOM 1439 C C . TYR A 1 185 ? 13.991 -1.634 6.998 1.00 83.19 185 TYR A C 1
ATOM 1441 O O . TYR A 1 185 ? 14.349 -1.955 8.127 1.00 83.19 185 TYR A O 1
ATOM 1449 N N . ASP A 1 186 ? 13.908 -2.524 6.006 1.00 82.50 186 ASP A N 1
ATOM 1450 C CA . ASP A 1 186 ? 14.345 -3.926 6.151 1.00 82.50 186 ASP A CA 1
ATOM 1451 C C . ASP A 1 186 ? 15.872 -4.078 6.038 1.00 82.50 186 ASP A C 1
ATOM 1453 O O . ASP A 1 186 ? 16.462 -5.063 6.482 1.00 82.50 186 ASP A O 1
ATOM 1457 N N . THR A 1 187 ? 16.542 -3.106 5.414 1.00 85.19 187 THR A N 1
ATOM 1458 C CA . THR A 1 187 ? 18.002 -3.055 5.262 1.00 85.19 187 THR A CA 1
ATOM 1459 C C . THR A 1 187 ? 18.494 -1.632 5.484 1.00 85.19 187 THR A C 1
ATOM 1461 O O . THR A 1 187 ? 17.939 -0.698 4.908 1.00 85.19 187 THR A O 1
ATOM 1464 N N . ALA A 1 188 ? 19.526 -1.461 6.310 1.00 88.06 188 ALA A N 1
ATOM 1465 C CA . ALA A 1 188 ? 20.027 -0.154 6.725 1.00 88.06 188 ALA A CA 1
ATOM 1466 C C . ALA A 1 188 ? 21.545 -0.159 6.982 1.00 88.06 188 ALA A C 1
ATOM 1468 O O . ALA A 1 188 ? 22.118 -1.155 7.429 1.00 88.06 188 ALA A O 1
ATOM 1469 N N . CYS A 1 189 ? 22.214 0.970 6.728 1.00 89.12 189 CYS A N 1
ATOM 1470 C CA . CYS A 1 189 ? 23.652 1.107 6.954 1.00 89.12 189 CYS A CA 1
ATOM 1471 C C . CYS A 1 189 ? 23.948 1.195 8.454 1.00 89.12 189 CYS A C 1
ATOM 1473 O O . CYS A 1 189 ? 23.488 2.129 9.114 1.00 89.12 189 CYS A O 1
ATOM 1475 N N . ALA A 1 190 ? 24.793 0.296 8.964 1.00 89.06 190 ALA A N 1
ATOM 1476 C CA . ALA A 1 190 ? 25.271 0.294 10.350 1.00 89.06 190 ALA A CA 1
ATOM 1477 C C . ALA A 1 190 ? 26.488 1.211 10.581 1.00 89.06 190 ALA A C 1
ATOM 1479 O O . ALA A 1 190 ? 27.388 0.886 11.348 1.00 89.06 190 ALA A O 1
ATOM 1480 N N . GLN A 1 191 ? 26.561 2.340 9.872 1.00 84.25 191 GLN A N 1
ATOM 1481 C CA . GLN A 1 191 ? 27.660 3.299 10.007 1.00 84.25 191 GLN A CA 1
ATOM 1482 C C . GLN A 1 191 ? 27.305 4.421 10.987 1.00 84.25 191 GLN A C 1
ATOM 1484 O O . GLN A 1 191 ? 26.149 4.831 11.101 1.00 84.25 191 GLN A O 1
ATOM 1489 N N . ASN A 1 192 ? 28.325 4.957 11.658 1.00 79.75 192 ASN A N 1
ATOM 1490 C CA . ASN A 1 192 ? 28.161 6.065 12.594 1.00 79.75 192 ASN A CA 1
ATOM 1491 C C . ASN A 1 192 ? 27.552 7.297 11.905 1.00 79.75 192 ASN A C 1
ATOM 1493 O O . ASN A 1 192 ? 27.979 7.685 10.819 1.00 79.75 192 ASN A O 1
ATOM 1497 N N . GLY A 1 193 ? 26.589 7.933 12.574 1.00 81.75 193 GLY A N 1
ATOM 1498 C CA . GLY A 1 193 ? 25.929 9.157 12.106 1.00 81.75 193 GLY A CA 1
ATOM 1499 C C . GLY A 1 193 ? 24.622 8.935 11.340 1.00 81.75 193 GLY A C 1
ATOM 1500 O O . GLY A 1 193 ? 23.890 9.899 11.127 1.00 81.75 193 GLY A O 1
ATOM 1501 N N . PHE A 1 194 ? 24.282 7.692 10.982 1.00 88.06 194 PHE A N 1
ATOM 1502 C CA . PHE A 1 194 ? 22.977 7.367 10.403 1.00 88.06 194 PHE A CA 1
ATOM 1503 C C . PHE A 1 194 ? 21.961 6.997 11.485 1.00 88.06 194 PHE A C 1
ATOM 1505 O O . PHE A 1 194 ? 22.269 6.272 12.433 1.00 88.06 194 PHE A O 1
ATOM 1512 N N . THR A 1 195 ? 20.729 7.482 11.325 1.00 93.12 195 THR A N 1
ATOM 1513 C CA . THR A 1 195 ? 19.599 7.118 12.185 1.00 93.12 195 THR A CA 1
ATOM 1514 C C . THR A 1 195 ? 18.379 6.787 11.342 1.00 93.12 195 THR A C 1
ATOM 1516 O O . THR A 1 195 ? 18.229 7.290 10.228 1.00 93.12 195 THR A O 1
ATOM 1519 N N . TYR A 1 196 ? 17.515 5.935 11.882 1.00 93.00 196 TYR A N 1
ATOM 1520 C CA . TYR A 1 196 ? 16.355 5.404 11.178 1.00 93.00 196 TYR A CA 1
ATOM 1521 C C . TYR A 1 196 ? 15.136 5.468 12.087 1.00 93.00 196 TYR A C 1
ATOM 1523 O O . TYR A 1 196 ? 15.224 5.159 13.276 1.00 93.00 196 TYR A O 1
ATOM 1531 N N . ASN A 1 197 ? 14.003 5.865 11.513 1.00 93.62 197 ASN A N 1
ATOM 1532 C CA . ASN A 1 197 ? 12.726 5.890 12.208 1.00 93.62 197 ASN A CA 1
ATOM 1533 C C . ASN A 1 197 ? 11.950 4.619 11.890 1.00 93.62 197 ASN A C 1
ATOM 1535 O O . ASN A 1 197 ? 11.808 4.256 10.723 1.00 93.62 197 ASN A O 1
ATOM 1539 N N . TYR A 1 198 ? 11.424 4.002 12.938 1.00 94.06 198 TYR A N 1
ATOM 1540 C CA . TYR A 1 198 ? 10.480 2.901 12.859 1.00 94.06 198 TYR A CA 1
ATOM 1541 C C . TYR A 1 198 ? 9.195 3.317 13.551 1.00 94.06 198 TYR A C 1
ATOM 1543 O O . TYR A 1 198 ? 9.217 4.116 14.495 1.00 94.06 198 TYR A O 1
ATOM 1551 N N . THR A 1 199 ? 8.063 2.832 13.062 1.00 94.94 199 THR A N 1
ATOM 1552 C CA . THR A 1 199 ? 6.764 3.250 13.578 1.00 94.94 199 THR A CA 1
ATOM 1553 C C . THR A 1 199 ? 5.748 2.130 13.507 1.00 94.94 199 THR A C 1
ATOM 1555 O O . THR A 1 199 ? 5.845 1.225 12.688 1.00 94.94 199 THR A O 1
ATOM 1558 N N . ILE A 1 200 ? 4.743 2.218 14.360 1.00 90.25 200 ILE A N 1
ATOM 1559 C CA . ILE A 1 200 ? 3.517 1.442 14.257 1.00 90.25 200 ILE A CA 1
ATOM 1560 C C . ILE A 1 200 ? 2.323 2.401 14.211 1.00 90.25 200 ILE A C 1
ATOM 1562 O O . ILE A 1 200 ? 2.417 3.545 14.670 1.00 90.25 200 ILE A O 1
ATOM 1566 N N . PRO A 1 201 ? 1.178 1.977 13.660 1.00 86.56 201 PRO A N 1
ATOM 1567 C CA . PRO A 1 201 ? -0.058 2.734 13.794 1.00 86.56 201 PRO A CA 1
ATOM 1568 C C . PRO A 1 201 ? -0.458 2.891 15.275 1.00 86.56 201 PRO A C 1
ATOM 1570 O O . PRO A 1 201 ? -0.176 2.011 16.090 1.00 86.56 201 PRO A O 1
ATOM 1573 N N . PRO A 1 202 ? -1.146 3.986 15.640 1.00 83.00 202 PRO A N 1
ATOM 1574 C CA . PRO A 1 202 ? -1.579 4.211 17.013 1.00 83.00 202 PRO A CA 1
ATOM 1575 C C . PRO A 1 202 ? -2.638 3.194 17.443 1.00 83.00 202 PRO A C 1
ATOM 1577 O O . PRO A 1 202 ? -3.646 3.006 16.758 1.00 83.00 202 PRO A O 1
ATOM 1580 N N . LEU A 1 203 ? -2.421 2.581 18.608 1.00 86.31 203 LEU A N 1
ATOM 1581 C CA . LEU A 1 203 ? -3.345 1.646 19.243 1.00 86.31 203 LEU A CA 1
ATOM 1582 C C . LEU A 1 203 ? -3.935 2.272 20.511 1.00 86.31 203 LEU A C 1
ATOM 1584 O O . LEU A 1 203 ? -3.229 2.883 21.317 1.00 86.31 203 LEU A O 1
ATOM 1588 N N . TYR A 1 204 ? -5.249 2.150 20.677 1.00 79.56 204 TYR A N 1
ATOM 1589 C CA . TYR A 1 204 ? -5.968 2.752 21.797 1.00 79.56 204 TYR A CA 1
ATOM 1590 C C . TYR A 1 204 ? -5.651 2.037 23.116 1.00 79.56 204 TYR A C 1
ATOM 1592 O O . TYR A 1 204 ? -5.653 0.810 23.170 1.00 79.56 204 TYR A O 1
ATOM 1600 N N . GLY A 1 205 ? -5.387 2.805 24.180 1.00 81.12 205 GLY A N 1
ATOM 1601 C CA . GLY A 1 205 ? -5.089 2.267 25.517 1.00 81.12 205 GLY A CA 1
ATOM 1602 C C . GLY A 1 205 ? -3.749 1.529 25.630 1.00 81.12 205 GLY A C 1
ATOM 1603 O O . GLY A 1 205 ? -3.474 0.926 26.664 1.00 81.12 205 GLY A O 1
ATOM 1604 N N . ALA A 1 206 ? -2.924 1.575 24.583 1.00 90.94 206 ALA A N 1
ATOM 1605 C CA . ALA A 1 206 ? -1.672 0.846 24.518 1.00 90.94 206 ALA A CA 1
ATOM 1606 C C . ALA A 1 206 ? -0.502 1.628 25.124 1.00 90.94 206 ALA A C 1
ATOM 1608 O O . ALA A 1 206 ? -0.409 2.851 25.011 1.00 90.94 206 ALA A O 1
ATOM 1609 N N . THR A 1 207 ? 0.434 0.885 25.704 1.00 94.50 207 THR A N 1
ATOM 1610 C CA . THR A 1 207 ? 1.753 1.368 26.121 1.00 94.50 207 THR A CA 1
ATOM 1611 C C . THR A 1 207 ? 2.829 0.583 25.382 1.00 94.50 207 THR A C 1
ATOM 1613 O O . THR A 1 207 ? 2.648 -0.602 25.102 1.00 94.50 207 THR A O 1
ATOM 1616 N N . TYR A 1 208 ? 3.930 1.250 25.043 1.00 96.00 208 TYR A N 1
ATOM 1617 C CA . TYR A 1 208 ? 4.931 0.736 24.109 1.00 96.00 208 TYR A CA 1
ATOM 1618 C C . TYR A 1 208 ? 6.290 0.623 24.790 1.00 96.00 208 TYR A C 1
ATOM 1620 O O . TYR A 1 208 ? 6.762 1.592 25.386 1.00 96.00 208 TYR A O 1
ATOM 1628 N N . PHE A 1 209 ? 6.935 -0.532 24.680 1.00 96.94 209 PHE A N 1
ATOM 1629 C CA . PHE A 1 209 ? 8.285 -0.739 25.181 1.00 96.94 209 PHE A CA 1
ATOM 1630 C C . PHE A 1 209 ? 9.183 -1.274 24.068 1.00 96.94 209 PHE A C 1
ATOM 1632 O O . PHE A 1 209 ? 9.071 -2.419 23.637 1.00 96.94 209 PHE A O 1
ATOM 1639 N N . TRP A 1 210 ? 10.071 -0.410 23.590 1.00 98.00 210 TRP A N 1
ATOM 1640 C CA . TRP A 1 210 ? 11.039 -0.718 22.549 1.00 98.00 210 TRP A CA 1
ATOM 1641 C C . TRP A 1 210 ? 12.330 -1.259 23.153 1.00 98.00 210 TRP A C 1
ATOM 1643 O O . TRP A 1 210 ? 12.863 -0.696 24.113 1.00 98.00 210 TRP A O 1
ATOM 1653 N N . SER A 1 211 ? 12.882 -2.297 22.539 1.00 97.69 211 SER A N 1
ATOM 1654 C CA . SER A 1 211 ? 14.227 -2.795 22.816 1.00 97.69 211 SER A CA 1
ATOM 1655 C C . SER A 1 211 ? 14.960 -3.099 21.511 1.00 97.69 211 SER A C 1
ATOM 1657 O O . SER A 1 211 ? 14.346 -3.325 20.471 1.00 97.69 211 SER A O 1
ATOM 1659 N N . ILE A 1 212 ? 16.290 -3.029 21.535 1.00 96.75 212 ILE A N 1
ATOM 1660 C CA . ILE A 1 212 ? 17.121 -3.189 20.340 1.00 96.75 212 ILE A CA 1
ATOM 1661 C C . ILE A 1 212 ? 18.358 -4.030 20.649 1.00 96.75 212 ILE A C 1
ATOM 1663 O O . ILE A 1 212 ? 18.964 -3.882 21.710 1.00 96.75 212 ILE A O 1
ATOM 1667 N N . THR A 1 213 ? 18.758 -4.889 19.712 1.00 95.12 213 THR A N 1
ATOM 1668 C CA . THR A 1 213 ? 20.047 -5.595 19.746 1.00 95.12 213 THR A CA 1
ATOM 1669 C C . THR A 1 213 ? 21.012 -4.989 18.733 1.00 95.12 213 THR A C 1
ATOM 1671 O O . THR A 1 213 ? 20.611 -4.620 17.633 1.00 95.12 213 THR A O 1
ATOM 1674 N N . ASN A 1 214 ? 22.302 -4.895 19.073 1.00 90.69 214 ASN A N 1
ATOM 1675 C CA . ASN A 1 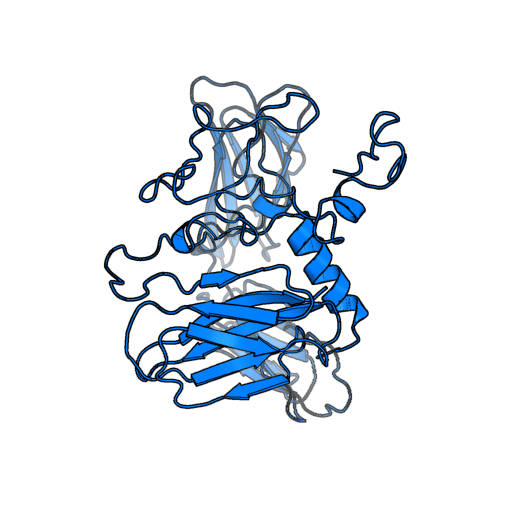214 ? 23.338 -4.369 18.169 1.00 90.69 214 ASN A CA 1
ATOM 1676 C C . ASN A 1 214 ? 23.012 -2.966 17.614 1.00 90.69 214 ASN A C 1
ATOM 1678 O O . ASN A 1 214 ? 23.198 -2.680 16.432 1.00 90.69 214 ASN A O 1
ATOM 1682 N N . GLY A 1 215 ? 22.488 -2.091 18.467 1.00 93.06 215 GLY A N 1
ATOM 1683 C CA . GLY A 1 215 ? 22.122 -0.723 18.126 1.00 93.06 215 GLY A CA 1
ATOM 1684 C C . GLY A 1 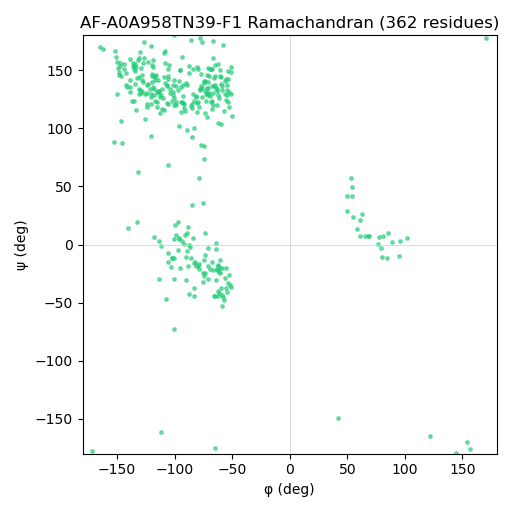215 ? 21.735 0.067 19.370 1.00 93.06 215 GLY A C 1
ATOM 1685 O O . GLY A 1 215 ? 21.780 -0.452 20.486 1.00 93.06 215 GLY A O 1
ATOM 1686 N N . THR A 1 216 ? 21.342 1.321 19.180 1.00 95.31 216 THR A N 1
ATOM 1687 C CA . THR A 1 216 ? 20.870 2.199 20.254 1.00 95.31 216 THR A CA 1
ATOM 1688 C C . THR A 1 216 ? 19.524 2.806 19.893 1.00 95.31 216 THR A C 1
ATOM 1690 O O . THR A 1 216 ? 19.285 3.178 18.745 1.00 95.31 216 THR A O 1
ATOM 1693 N N . ILE A 1 217 ? 18.645 2.935 20.886 1.00 97.69 217 ILE A N 1
ATOM 1694 C CA . ILE A 1 217 ? 17.448 3.772 20.783 1.00 97.69 217 ILE A CA 1
ATOM 1695 C C . ILE A 1 217 ? 17.861 5.191 21.161 1.00 97.69 217 ILE A C 1
ATOM 1697 O O . ILE A 1 217 ? 18.314 5.425 22.280 1.00 97.69 217 ILE A O 1
ATOM 1701 N N . ASN A 1 218 ? 17.711 6.132 20.234 1.00 96.94 218 ASN A N 1
ATOM 1702 C CA . ASN A 1 218 ? 18.083 7.527 20.456 1.00 96.94 218 ASN A CA 1
ATOM 1703 C C . ASN A 1 218 ? 16.964 8.283 21.185 1.00 96.94 218 ASN A C 1
ATOM 1705 O O . ASN A 1 218 ? 17.227 9.043 22.112 1.00 96.94 218 ASN A O 1
ATOM 1709 N N . TYR A 1 219 ? 15.712 8.072 20.765 1.00 97.81 219 TYR A N 1
ATOM 1710 C CA . TYR A 1 219 ? 14.502 8.632 21.376 1.00 97.81 219 TYR A CA 1
ATOM 1711 C C . TYR A 1 219 ? 13.248 7.890 20.878 1.00 97.81 219 TYR A C 1
ATOM 1713 O O . TYR A 1 219 ? 13.318 7.094 19.942 1.00 97.81 219 TYR A O 1
ATOM 1721 N N . GLY A 1 220 ? 12.093 8.158 21.500 1.00 96.06 220 GLY A N 1
ATOM 1722 C CA . GLY A 1 220 ? 10.794 7.586 21.103 1.00 96.06 220 GLY A CA 1
ATOM 1723 C C . GLY A 1 220 ? 10.295 6.418 21.963 1.00 96.06 220 GLY A C 1
ATOM 1724 O O . GLY A 1 220 ? 9.242 5.848 21.677 1.00 96.06 220 GLY A O 1
ATOM 1725 N N . GLN A 1 221 ? 11.001 6.083 23.050 1.00 96.75 221 GLN A N 1
ATOM 1726 C CA . GLN A 1 221 ? 10.534 5.094 24.026 1.00 96.75 221 GLN A CA 1
ATOM 1727 C C . GLN A 1 221 ? 9.156 5.477 24.591 1.00 96.75 221 GLN A C 1
ATOM 1729 O O . GLN A 1 221 ? 8.898 6.653 24.841 1.00 96.75 221 GLN A O 1
ATOM 1734 N N . GLY A 1 222 ? 8.272 4.498 24.800 1.00 95.25 222 GLY A N 1
ATOM 1735 C CA . GLY A 1 222 ? 6.908 4.768 25.267 1.00 95.25 222 GLY A CA 1
ATOM 1736 C C . GLY A 1 222 ? 5.956 5.295 24.192 1.00 95.25 222 GLY A C 1
ATOM 1737 O O . GLY A 1 222 ? 4.795 5.553 24.501 1.00 95.25 222 GLY A O 1
ATOM 1738 N N . THR A 1 223 ? 6.409 5.461 22.946 1.00 96.19 223 THR A N 1
ATOM 1739 C CA . THR A 1 223 ? 5.596 6.012 21.853 1.00 96.19 223 THR A CA 1
ATOM 1740 C C . THR A 1 223 ? 5.455 5.026 20.693 1.00 96.19 223 THR A C 1
ATOM 1742 O O . THR A 1 223 ? 6.123 3.994 20.649 1.00 96.19 223 THR A O 1
ATOM 1745 N N . THR A 1 224 ? 4.593 5.349 19.730 1.00 94.69 224 THR A N 1
ATOM 1746 C CA . THR A 1 224 ? 4.385 4.543 18.518 1.00 94.69 224 THR A CA 1
ATOM 1747 C C . THR A 1 224 ? 5.534 4.643 17.519 1.00 94.69 224 THR A C 1
ATOM 1749 O O . THR A 1 224 ? 5.537 3.893 16.550 1.00 94.69 224 THR A O 1
ATOM 1752 N N . SER A 1 225 ? 6.492 5.557 17.718 1.00 96.44 225 SER A N 1
ATOM 1753 C CA . SER A 1 225 ? 7.630 5.751 16.821 1.00 96.44 225 SER A CA 1
ATOM 1754 C C . SER A 1 225 ? 8.941 5.797 17.592 1.00 96.44 225 SER A C 1
ATOM 1756 O O . SER A 1 225 ? 9.068 6.504 18.586 1.00 96.44 225 SER A O 1
ATOM 1758 N N . VAL A 1 226 ? 9.943 5.078 17.101 1.00 98.06 226 VAL A N 1
ATOM 1759 C CA . VAL A 1 226 ? 11.279 5.047 17.690 1.00 98.06 226 VAL A CA 1
ATOM 1760 C C . VAL A 1 226 ? 12.325 5.455 16.660 1.00 98.06 226 VAL A C 1
ATOM 1762 O O . VAL A 1 226 ? 12.264 5.045 15.499 1.00 98.06 226 VAL A O 1
ATOM 1765 N N . ASN A 1 227 ? 13.296 6.259 17.087 1.00 97.50 227 ASN A N 1
ATOM 1766 C CA . ASN A 1 227 ? 14.493 6.540 16.307 1.00 97.50 227 ASN A CA 1
ATOM 1767 C C . ASN A 1 227 ? 15.650 5.706 16.849 1.00 97.50 227 ASN A C 1
ATOM 1769 O O . ASN A 1 227 ? 15.927 5.725 18.053 1.00 97.50 227 ASN A O 1
ATOM 1773 N N . ILE A 1 228 ? 16.333 4.995 15.957 1.00 97.19 228 ILE A N 1
ATOM 1774 C CA . ILE A 1 228 ? 17.434 4.104 16.315 1.00 97.19 228 ILE A CA 1
ATOM 1775 C C . ILE A 1 228 ? 18.690 4.396 15.499 1.00 97.19 228 ILE A C 1
ATOM 1777 O O . ILE A 1 228 ? 18.618 4.906 14.379 1.00 97.19 228 ILE A O 1
ATOM 1781 N N . SER A 1 229 ? 19.843 4.020 16.045 1.00 94.88 229 SER A N 1
ATOM 1782 C CA . SER A 1 229 ? 21.090 3.868 15.296 1.00 94.88 229 SER A CA 1
ATOM 1783 C C . SER A 1 229 ? 21.563 2.416 15.355 1.00 94.88 229 SER A C 1
ATOM 1785 O O . SER A 1 229 ? 21.348 1.720 16.349 1.00 94.88 229 SER A O 1
ATOM 1787 N N . LEU A 1 230 ? 22.166 1.938 14.269 1.00 94.31 230 LEU A N 1
ATOM 1788 C CA . LEU A 1 230 ? 22.672 0.570 14.159 1.00 94.31 230 LEU A CA 1
ATOM 1789 C C . LEU A 1 230 ? 24.164 0.566 14.496 1.00 94.31 230 LEU A C 1
ATOM 1791 O O . LEU A 1 230 ? 24.892 1.474 14.101 1.00 94.31 230 LEU A O 1
ATOM 1795 N N . SER A 1 231 ? 24.626 -0.463 15.203 1.00 91.44 231 SER A N 1
ATOM 1796 C CA . SER A 1 231 ? 26.046 -0.667 15.503 1.00 91.44 231 SER A CA 1
ATOM 1797 C C . SER A 1 231 ? 26.606 -1.817 14.659 1.00 91.44 231 SER A C 1
ATOM 1799 O O . SER A 1 231 ? 25.947 -2.856 14.569 1.00 91.44 231 SER A O 1
ATOM 1801 N N . PRO A 1 232 ? 27.813 -1.689 14.068 1.00 85.44 232 PRO A N 1
ATOM 1802 C CA . PRO A 1 232 ? 28.451 -2.787 13.346 1.00 85.44 232 PRO A CA 1
ATOM 1803 C C . PRO A 1 232 ? 28.561 -4.038 14.221 1.00 85.44 232 PRO A C 1
ATOM 1805 O O . PRO A 1 232 ? 28.991 -3.961 15.374 1.00 85.44 232 PRO A O 1
ATOM 1808 N N . ASN A 1 233 ? 28.190 -5.198 13.683 1.00 85.12 233 ASN A N 1
ATOM 1809 C CA . ASN A 1 233 ? 28.226 -6.459 14.417 1.00 85.12 233 ASN A CA 1
ATOM 1810 C C . ASN A 1 233 ? 28.510 -7.636 13.475 1.00 85.12 233 ASN A C 1
ATOM 1812 O O . ASN A 1 233 ? 28.132 -7.599 12.309 1.00 85.12 233 ASN A O 1
ATOM 1816 N N . SER A 1 234 ? 29.129 -8.703 13.989 1.00 80.94 234 SER A N 1
ATOM 1817 C CA . SER A 1 234 ? 29.467 -9.907 13.214 1.00 80.94 234 SER A CA 1
ATOM 1818 C C . SER A 1 234 ? 28.256 -10.629 12.616 1.00 80.94 234 SER A C 1
ATOM 1820 O O . SER A 1 234 ? 28.401 -11.320 11.613 1.00 80.94 234 SER A O 1
ATOM 1822 N N . SER A 1 235 ? 27.069 -10.466 13.205 1.00 82.25 235 SER A N 1
ATOM 1823 C CA . SER A 1 235 ? 25.816 -11.019 12.676 1.00 82.25 235 SER A CA 1
ATOM 1824 C C . SER A 1 235 ? 25.264 -10.270 11.456 1.00 82.25 235 SER A C 1
ATOM 1826 O O . SER A 1 235 ? 24.366 -10.792 10.802 1.00 82.25 235 SER A O 1
ATOM 1828 N N . ASN A 1 236 ? 25.764 -9.063 11.143 1.00 85.81 236 ASN A N 1
ATOM 1829 C CA . ASN A 1 236 ? 25.205 -8.159 10.126 1.00 85.81 236 ASN A CA 1
ATOM 1830 C C . ASN A 1 236 ? 23.681 -7.935 10.261 1.00 85.81 236 ASN A C 1
ATOM 1832 O O . ASN A 1 236 ? 22.990 -7.697 9.267 1.00 85.81 236 ASN A O 1
ATOM 1836 N N . GLN A 1 237 ? 23.141 -8.036 11.480 1.00 90.69 237 GLN A N 1
ATOM 1837 C CA . GLN A 1 237 ? 21.717 -7.875 11.764 1.00 90.69 237 GLN A CA 1
ATOM 1838 C C . GLN A 1 237 ? 21.477 -7.138 13.089 1.00 90.69 237 GLN A C 1
ATOM 1840 O O . GLN A 1 237 ? 22.221 -7.282 14.066 1.00 90.69 237 GLN A O 1
ATOM 1845 N N . THR A 1 238 ? 20.384 -6.379 13.122 1.00 93.62 238 THR A N 1
ATOM 1846 C CA . THR A 1 238 ? 19.846 -5.679 14.296 1.00 93.62 238 THR A CA 1
ATOM 1847 C C . THR A 1 238 ? 18.403 -6.126 14.493 1.00 93.62 238 THR A C 1
ATOM 1849 O O . THR A 1 238 ? 17.623 -6.111 13.543 1.00 93.62 238 THR A O 1
ATOM 1852 N N . TRP A 1 239 ? 18.035 -6.519 15.712 1.00 95.38 239 TRP A N 1
ATOM 1853 C CA . TRP A 1 239 ? 16.647 -6.839 16.047 1.00 95.38 239 TRP A CA 1
ATOM 1854 C C . TRP A 1 239 ? 16.040 -5.655 16.774 1.00 95.38 239 TRP A C 1
ATOM 1856 O O . TRP A 1 239 ? 16.532 -5.265 17.832 1.00 95.38 239 TRP A O 1
ATOM 1866 N N . LEU A 1 240 ? 14.977 -5.098 16.209 1.00 97.12 240 LEU A N 1
ATOM 1867 C CA . LEU A 1 240 ? 14.133 -4.126 16.880 1.00 97.12 240 LEU A CA 1
ATOM 1868 C C . LEU A 1 240 ? 12.911 -4.859 17.415 1.00 97.12 240 LEU A C 1
ATOM 1870 O O . LEU A 1 240 ? 12.173 -5.468 16.650 1.00 97.12 240 LEU A O 1
ATOM 1874 N N . VAL A 1 241 ? 12.713 -4.812 18.721 1.00 97.44 241 VAL A N 1
ATOM 1875 C CA . VAL A 1 241 ? 11.649 -5.519 19.426 1.00 97.44 241 VAL A CA 1
ATOM 1876 C C . VAL A 1 241 ? 10.723 -4.496 20.071 1.00 97.44 241 VAL A C 1
ATOM 1878 O O . VAL A 1 241 ? 11.171 -3.467 20.577 1.00 97.44 241 VAL A O 1
ATOM 1881 N N . LEU A 1 242 ? 9.428 -4.786 20.044 1.00 96.62 242 LEU A N 1
ATOM 1882 C CA . LEU A 1 242 ? 8.371 -3.967 20.603 1.00 96.62 242 LEU A CA 1
ATOM 1883 C C . LEU A 1 242 ? 7.405 -4.839 21.408 1.00 96.62 242 LEU A C 1
ATOM 1885 O O . LEU A 1 242 ? 6.677 -5.662 20.850 1.00 96.62 242 LEU A O 1
ATOM 1889 N N . ASP A 1 243 ? 7.353 -4.586 22.709 1.00 95.88 243 ASP A N 1
ATOM 1890 C CA . ASP A 1 243 ? 6.304 -5.077 23.593 1.00 95.88 243 ASP A CA 1
ATOM 1891 C C . ASP A 1 243 ? 5.192 -4.028 23.684 1.00 95.88 243 ASP A C 1
ATOM 1893 O O . ASP A 1 243 ? 5.426 -2.880 24.079 1.00 95.88 243 ASP A O 1
ATOM 1897 N N . ILE A 1 244 ? 3.970 -4.410 23.319 1.00 94.44 244 ILE A N 1
ATOM 1898 C CA . ILE A 1 244 ? 2.797 -3.539 23.368 1.00 94.44 244 ILE A CA 1
ATOM 1899 C C . ILE A 1 244 ? 1.835 -4.060 24.426 1.00 94.44 244 ILE A C 1
ATOM 1901 O O . ILE A 1 244 ? 1.237 -5.118 24.257 1.00 94.44 244 ILE A O 1
ATOM 1905 N N . ASN A 1 245 ? 1.639 -3.302 25.500 1.00 92.75 245 ASN A N 1
ATOM 1906 C CA . ASN A 1 245 ? 0.772 -3.697 26.609 1.00 92.75 245 ASN A CA 1
ATOM 1907 C C . ASN A 1 245 ? -0.545 -2.918 26.598 1.00 92.75 245 ASN A C 1
ATOM 1909 O O . ASN A 1 245 ? -0.554 -1.725 26.297 1.00 92.75 245 ASN A O 1
ATOM 1913 N N . GLY A 1 246 ? -1.640 -3.573 26.993 1.00 87.19 246 GLY A N 1
ATOM 1914 C CA . GLY A 1 246 ? -2.954 -2.940 27.179 1.00 87.19 246 GLY A CA 1
ATOM 1915 C C . GLY A 1 246 ? -3.833 -2.906 25.926 1.00 87.19 246 GLY A C 1
ATOM 1916 O O . GLY A 1 246 ? -4.958 -2.414 25.979 1.00 87.19 246 GLY A O 1
ATOM 1917 N N . VAL A 1 247 ? -3.365 -3.475 24.814 1.00 87.75 247 VAL A N 1
ATOM 1918 C CA . VAL A 1 247 ? -4.133 -3.578 23.567 1.00 87.75 247 VAL A CA 1
ATOM 1919 C C . VAL A 1 247 ? -5.216 -4.635 23.733 1.00 87.75 247 VAL A C 1
ATOM 1921 O O . VAL A 1 247 ? -4.913 -5.815 23.878 1.00 87.75 247 VAL A O 1
ATOM 1924 N N . CYS A 1 248 ? -6.481 -4.219 23.731 1.00 83.94 248 CYS A N 1
ATOM 1925 C CA . CYS A 1 248 ? -7.640 -5.105 23.902 1.00 83.94 248 CYS A CA 1
ATOM 1926 C C . CYS A 1 248 ? -7.516 -6.044 25.114 1.00 83.94 248 CYS A C 1
ATOM 1928 O O . CYS A 1 248 ? -7.818 -7.232 25.028 1.00 83.94 248 CYS A O 1
ATOM 1930 N N . SER A 1 249 ? -7.014 -5.509 26.235 1.00 84.00 249 SER A N 1
ATOM 1931 C CA . SER A 1 249 ? -6.744 -6.274 27.464 1.00 84.00 249 SER A CA 1
ATOM 1932 C C . SER A 1 249 ? -5.713 -7.402 27.300 1.00 84.00 249 SER A C 1
ATOM 1934 O O . SER A 1 249 ? -5.664 -8.320 28.114 1.00 84.00 249 SER A O 1
ATOM 1936 N N . SER A 1 250 ? -4.870 -7.319 26.272 1.00 85.44 250 SER A N 1
ATOM 1937 C CA . SER A 1 250 ? -3.800 -8.267 25.970 1.00 85.44 250 SER A CA 1
ATOM 1938 C C . SER A 1 250 ? -2.448 -7.561 25.810 1.00 85.44 250 SER A C 1
ATOM 1940 O O . SER A 1 250 ? -2.354 -6.326 25.832 1.00 85.44 250 SER A O 1
ATOM 1942 N N . THR A 1 251 ? -1.400 -8.368 25.658 1.00 90.00 251 THR A N 1
ATOM 1943 C CA . THR A 1 251 ? -0.061 -7.918 25.277 1.00 90.00 251 THR A CA 1
ATOM 1944 C C . THR A 1 251 ? 0.270 -8.484 23.903 1.00 90.00 251 THR A C 1
ATOM 1946 O O . THR A 1 251 ? 0.091 -9.676 23.659 1.00 90.00 251 THR A O 1
ATOM 1949 N N . VAL A 1 252 ? 0.765 -7.629 23.012 1.00 90.00 252 VAL A N 1
ATOM 1950 C CA . VAL A 1 252 ? 1.194 -7.993 21.661 1.00 90.00 252 VAL A CA 1
ATOM 1951 C C . VAL A 1 252 ? 2.702 -7.810 21.573 1.00 90.00 252 VAL A C 1
ATOM 1953 O O . VAL A 1 252 ? 3.220 -6.737 21.872 1.00 90.00 252 VAL A O 1
ATOM 1956 N N . TYR A 1 253 ? 3.397 -8.857 21.145 1.00 92.50 253 TYR A N 1
ATOM 1957 C CA . TYR A 1 253 ? 4.837 -8.839 20.909 1.00 92.50 253 TYR A CA 1
ATOM 1958 C C . TYR A 1 253 ? 5.120 -8.717 19.417 1.00 92.50 253 TYR A C 1
ATOM 1960 O O . TYR A 1 253 ? 4.555 -9.475 18.623 1.00 92.50 253 TYR A O 1
ATOM 1968 N N . LYS A 1 254 ? 6.007 -7.796 19.034 1.00 93.06 254 LYS A N 1
ATOM 1969 C CA . LYS A 1 254 ? 6.460 -7.615 17.652 1.00 93.06 254 LYS A CA 1
ATOM 1970 C C . LYS A 1 254 ? 7.961 -7.446 17.577 1.00 93.06 254 LYS A C 1
ATOM 1972 O O . LYS A 1 254 ? 8.594 -6.932 18.491 1.00 93.06 254 LYS A O 1
ATOM 1977 N N . TYR A 1 255 ? 8.526 -7.863 16.455 1.00 94.19 255 TYR A N 1
ATOM 1978 C CA . TYR A 1 255 ? 9.928 -7.638 16.158 1.00 94.19 255 TYR A CA 1
ATOM 1979 C C . TYR A 1 255 ? 10.117 -7.363 14.669 1.00 94.19 255 TYR A C 1
ATOM 1981 O O . TYR A 1 255 ? 9.305 -7.779 13.844 1.00 94.19 255 TYR A O 1
ATOM 1989 N N . LYS A 1 256 ? 11.202 -6.668 14.339 1.00 92.94 256 LYS A N 1
ATOM 1990 C CA . LYS A 1 256 ? 11.694 -6.474 12.980 1.00 92.94 256 LYS A CA 1
ATOM 1991 C C . LYS A 1 256 ? 13.180 -6.782 12.944 1.00 92.94 256 LYS A C 1
ATOM 1993 O O . LYS A 1 256 ? 13.949 -6.271 13.761 1.00 92.94 256 LYS A O 1
ATOM 1998 N N . VAL A 1 257 ? 13.574 -7.621 11.994 1.00 92.06 257 VAL A N 1
ATOM 1999 C CA . VAL A 1 257 ? 14.981 -7.920 11.724 1.00 92.06 257 VAL A CA 1
ATOM 2000 C C . VAL A 1 257 ? 15.461 -6.975 10.634 1.00 92.06 257 VAL A C 1
ATOM 2002 O O . VAL A 1 257 ? 14.897 -6.944 9.546 1.00 92.06 257 VAL A O 1
ATOM 2005 N N . ILE A 1 258 ? 16.503 -6.209 10.935 1.00 92.62 258 ILE A N 1
ATOM 2006 C CA . ILE A 1 258 ? 17.079 -5.217 10.031 1.00 92.62 258 ILE A CA 1
ATOM 2007 C C . ILE A 1 258 ? 18.438 -5.739 9.574 1.00 92.62 258 ILE A C 1
ATOM 2009 O O . ILE A 1 258 ? 19.356 -5.890 10.387 1.00 92.62 258 ILE A O 1
ATOM 2013 N N . ALA A 1 259 ? 18.575 -6.011 8.280 1.00 90.25 259 ALA A N 1
ATOM 2014 C CA . ALA A 1 259 ? 19.848 -6.412 7.694 1.00 90.25 259 ALA A CA 1
ATOM 2015 C C . ALA A 1 259 ? 20.791 -5.207 7.564 1.00 90.25 259 ALA A C 1
ATOM 2017 O O . ALA A 1 259 ? 20.378 -4.101 7.210 1.00 90.25 259 ALA A O 1
ATOM 2018 N N . HIS A 1 260 ? 22.078 -5.405 7.836 1.00 90.25 260 HIS A N 1
ATOM 2019 C CA . HIS A 1 260 ? 23.084 -4.363 7.645 1.00 90.25 260 HIS A CA 1
ATOM 2020 C C . HIS A 1 260 ? 23.473 -4.292 6.169 1.00 90.25 260 HIS A C 1
ATOM 2022 O O . HIS A 1 260 ? 23.922 -5.277 5.587 1.00 90.25 260 HIS A O 1
ATOM 2028 N N . GLY A 1 261 ? 23.316 -3.125 5.555 1.00 85.00 261 GLY A N 1
ATOM 2029 C CA . GLY A 1 261 ? 23.626 -2.928 4.142 1.00 85.00 261 GLY A CA 1
ATOM 2030 C C . GLY A 1 261 ? 23.144 -1.581 3.627 1.00 85.00 261 GLY A C 1
ATOM 2031 O O . GLY A 1 261 ? 22.516 -0.816 4.352 1.00 85.00 261 GLY A O 1
ATOM 2032 N N . ASN A 1 262 ? 23.426 -1.281 2.362 1.00 75.19 262 ASN A N 1
ATOM 2033 C CA . ASN A 1 262 ? 22.911 -0.060 1.752 1.00 75.19 262 ASN A CA 1
ATOM 2034 C C . ASN A 1 262 ? 21.385 -0.177 1.601 1.00 75.19 262 ASN A C 1
ATOM 2036 O O . ASN A 1 262 ? 20.935 -1.125 0.951 1.00 75.19 262 ASN A O 1
ATOM 2040 N N . PRO A 1 263 ? 20.585 0.745 2.174 1.00 63.94 263 PRO A N 1
ATOM 2041 C CA . PRO A 1 263 ? 19.141 0.691 2.027 1.00 63.94 263 PRO A CA 1
ATOM 2042 C C . PRO A 1 263 ? 18.774 0.784 0.539 1.00 63.94 263 PRO A C 1
ATOM 2044 O O . PRO A 1 263 ? 19.368 1.589 -0.191 1.00 63.94 263 PRO A O 1
ATOM 2047 N N . PRO A 1 264 ? 17.803 -0.012 0.064 1.00 57.88 264 PRO A N 1
ATOM 2048 C CA . PRO A 1 264 ? 17.340 0.088 -1.312 1.00 57.88 264 PRO A CA 1
ATOM 2049 C C . PRO A 1 264 ? 16.723 1.482 -1.548 1.00 57.88 264 PRO A C 1
ATOM 2051 O O . PRO A 1 264 ? 16.281 2.116 -0.590 1.00 57.88 264 PRO A O 1
ATOM 2054 N N . PRO A 1 265 ? 16.672 2.006 -2.785 1.00 53.56 265 PRO A N 1
ATOM 2055 C CA . PRO A 1 265 ? 16.028 3.292 -3.070 1.00 53.56 265 PRO A CA 1
ATOM 2056 C C . PRO A 1 265 ? 14.592 3.377 -2.502 1.00 53.56 265 PRO A C 1
ATOM 2058 O O . PRO A 1 265 ? 13.923 2.346 -2.420 1.00 53.56 265 PRO A O 1
ATOM 2061 N N . PRO A 1 266 ? 14.058 4.573 -2.175 1.00 46.38 266 PRO A N 1
ATOM 2062 C CA . PRO A 1 266 ? 12.745 4.719 -1.530 1.00 46.38 266 PRO A CA 1
ATOM 2063 C C . PRO A 1 266 ? 11.586 3.965 -2.206 1.00 46.38 266 PRO A C 1
ATOM 2065 O O . PRO A 1 266 ? 10.753 3.388 -1.524 1.00 46.38 266 PRO A O 1
ATOM 2068 N N . ALA A 1 267 ? 11.548 3.878 -3.542 1.00 45.28 267 ALA A N 1
ATOM 2069 C CA . ALA A 1 267 ? 10.466 3.173 -4.245 1.00 45.28 267 ALA A CA 1
ATOM 2070 C C . ALA A 1 267 ? 10.508 1.640 -4.103 1.00 45.28 267 ALA A C 1
ATOM 2072 O O . ALA A 1 267 ? 9.508 0.978 -4.333 1.00 45.28 267 ALA A O 1
ATOM 2073 N N . THR A 1 268 ? 11.651 1.074 -3.721 1.00 44.44 268 THR A N 1
ATOM 2074 C CA . THR A 1 268 ? 11.813 -0.361 -3.427 1.00 44.44 268 THR A CA 1
ATOM 2075 C C . THR A 1 268 ? 11.537 -0.703 -1.961 1.00 44.44 268 THR A C 1
ATOM 2077 O O . THR A 1 268 ? 11.513 -1.876 -1.617 1.00 44.44 268 THR A O 1
ATOM 2080 N N . GLN A 1 269 ? 11.308 0.303 -1.108 1.00 46.03 269 GLN A N 1
ATOM 2081 C CA . GLN A 1 269 ? 10.960 0.134 0.310 1.00 46.03 269 GLN A CA 1
ATOM 2082 C C . GLN A 1 269 ? 9.446 0.050 0.550 1.00 46.03 269 GLN A C 1
ATOM 2084 O O . GLN A 1 269 ? 9.026 -0.241 1.660 1.00 46.03 269 GLN A O 1
ATOM 2089 N N . CYS A 1 270 ? 8.622 0.345 -0.462 1.00 36.44 270 CYS A N 1
ATOM 2090 C CA . CYS A 1 270 ? 7.164 0.436 -0.326 1.00 36.44 270 CYS A CA 1
ATOM 2091 C C . CYS A 1 270 ? 6.410 -0.841 -0.727 1.00 36.44 270 CYS A C 1
ATOM 2093 O O . CYS A 1 270 ? 5.184 -0.812 -0.788 1.00 36.44 270 CYS A O 1
ATOM 2095 N N . PHE A 1 271 ? 7.108 -1.935 -1.037 1.00 37.09 271 PHE A N 1
ATOM 2096 C CA . PHE A 1 271 ? 6.461 -3.215 -1.317 1.00 37.09 271 PHE A CA 1
ATOM 2097 C C . PHE A 1 271 ? 6.368 -4.005 -0.015 1.00 37.09 271 PHE A C 1
ATOM 2099 O O . PHE A 1 271 ? 7.401 -4.296 0.590 1.00 37.09 271 PHE A O 1
ATOM 2106 N N . ALA A 1 272 ? 5.149 -4.360 0.404 1.00 36.09 272 ALA A N 1
ATOM 2107 C CA . ALA A 1 272 ? 4.968 -5.366 1.444 1.00 36.09 272 ALA A CA 1
ATOM 2108 C C . ALA A 1 272 ? 5.727 -6.640 1.036 1.00 36.09 272 ALA A C 1
ATOM 2110 O O . ALA A 1 272 ? 5.858 -6.933 -0.156 1.00 36.09 272 ALA A O 1
ATOM 2111 N N . HIS A 1 273 ? 6.225 -7.413 2.004 1.00 39.41 273 HIS A N 1
ATOM 2112 C CA . HIS A 1 273 ? 6.960 -8.655 1.729 1.00 39.41 273 HIS A CA 1
ATOM 2113 C C . HIS A 1 273 ? 6.178 -9.615 0.800 1.00 39.41 273 HIS A C 1
ATOM 2115 O O . HIS A 1 273 ? 6.790 -10.388 0.061 1.00 39.41 273 HIS A O 1
ATOM 2121 N N . GLU A 1 274 ? 4.844 -9.516 0.799 1.00 37.28 274 GLU A N 1
ATOM 2122 C CA . GLU A 1 274 ? 3.902 -10.300 -0.012 1.00 37.28 274 GLU A CA 1
ATOM 2123 C C . GLU A 1 274 ? 3.580 -9.701 -1.395 1.00 37.28 274 GLU A C 1
ATOM 2125 O O . GLU A 1 274 ? 3.160 -10.435 -2.282 1.00 37.28 274 GLU A O 1
ATOM 2130 N N . ASP A 1 275 ? 3.845 -8.409 -1.622 1.00 35.97 275 ASP A N 1
ATOM 2131 C CA . ASP A 1 275 ? 3.650 -7.735 -2.920 1.00 35.97 275 ASP A CA 1
ATOM 2132 C C . ASP A 1 275 ? 4.900 -7.817 -3.816 1.00 35.97 275 ASP A C 1
ATOM 2134 O O . ASP A 1 275 ? 5.002 -7.152 -4.854 1.00 35.97 275 ASP A O 1
ATOM 2138 N N . ARG A 1 276 ? 5.890 -8.629 -3.423 1.00 36.12 276 ARG A N 1
ATOM 2139 C CA . ARG A 1 276 ? 7.007 -8.976 -4.303 1.00 36.12 276 ARG A CA 1
ATOM 2140 C C . ARG A 1 276 ? 6.439 -9.733 -5.506 1.00 36.12 276 ARG A C 1
ATOM 2142 O O . ARG A 1 276 ? 5.638 -10.643 -5.301 1.00 36.12 276 ARG A O 1
ATOM 2149 N N . PRO A 1 277 ? 6.844 -9.404 -6.747 1.00 31.72 277 PRO A N 1
ATOM 2150 C CA . PRO A 1 277 ? 6.397 -10.152 -7.912 1.00 31.72 277 PRO A CA 1
ATOM 2151 C C . PRO A 1 277 ? 6.685 -11.638 -7.690 1.00 31.72 277 PRO A C 1
ATOM 2153 O O . PRO A 1 277 ? 7.831 -12.039 -7.477 1.00 31.72 277 PRO A O 1
ATOM 2156 N N . VAL A 1 278 ? 5.609 -12.424 -7.682 1.00 34.31 278 VAL A N 1
ATOM 2157 C CA . VAL A 1 278 ? 5.642 -13.879 -7.584 1.00 34.31 278 VAL A CA 1
ATOM 2158 C C . VAL A 1 278 ? 6.541 -14.388 -8.707 1.00 34.31 278 VAL A C 1
ATOM 2160 O O . VAL A 1 278 ? 6.374 -14.003 -9.864 1.00 34.31 278 VAL A O 1
ATOM 2163 N N . VAL A 1 279 ? 7.516 -15.232 -8.366 1.00 38.31 279 VAL A N 1
ATOM 2164 C CA . VAL A 1 279 ? 8.221 -16.038 -9.366 1.00 38.31 279 VAL A CA 1
ATOM 2165 C C . VAL A 1 279 ? 7.161 -16.945 -9.983 1.00 38.31 279 VAL A C 1
ATOM 2167 O O . VAL A 1 279 ? 6.675 -17.855 -9.313 1.00 38.31 279 VAL A O 1
ATOM 2170 N N . GLU A 1 280 ? 6.729 -16.633 -11.205 1.00 38.97 280 GLU A N 1
ATOM 2171 C CA . GLU A 1 280 ? 5.729 -17.440 -11.899 1.00 38.97 280 GLU A CA 1
ATOM 2172 C C . GLU A 1 280 ? 6.225 -18.878 -12.094 1.00 38.97 280 GLU A C 1
ATOM 2174 O O . GLU A 1 280 ? 7.411 -19.141 -12.306 1.00 38.97 280 GLU A O 1
ATOM 2179 N N . ASP A 1 281 ? 5.267 -19.798 -11.993 1.00 36.62 281 ASP A N 1
ATOM 2180 C CA . ASP A 1 281 ? 5.425 -21.241 -12.124 1.00 36.62 281 ASP A CA 1
ATOM 2181 C C . ASP A 1 281 ? 6.130 -21.608 -13.450 1.00 36.62 281 ASP A C 1
ATOM 2183 O O . ASP A 1 281 ? 5.622 -21.274 -14.528 1.00 36.62 281 ASP A O 1
ATOM 2187 N N . PRO A 1 282 ? 7.268 -22.332 -13.410 1.00 42.41 282 PRO A N 1
ATOM 2188 C CA . PRO A 1 282 ? 8.011 -22.741 -14.602 1.00 42.41 282 PRO A CA 1
ATOM 2189 C C . PRO A 1 282 ? 7.237 -23.697 -15.529 1.00 42.41 282 PRO A C 1
ATOM 2191 O O . PRO A 1 282 ? 7.737 -24.033 -16.602 1.00 42.41 282 PRO A O 1
ATOM 2194 N N . ASN A 1 283 ? 6.025 -24.129 -15.160 1.00 38.47 283 ASN A N 1
ATOM 2195 C CA . ASN A 1 283 ? 5.199 -25.017 -15.975 1.00 38.47 283 ASN A CA 1
ATOM 2196 C C . ASN A 1 283 ? 4.140 -24.326 -16.849 1.00 38.47 283 ASN A C 1
ATOM 2198 O O . ASN A 1 283 ? 3.394 -25.034 -17.533 1.00 38.47 283 ASN A O 1
ATOM 2202 N N . ASN A 1 284 ? 4.073 -22.990 -16.919 1.00 40.44 284 ASN A N 1
ATOM 2203 C CA . ASN A 1 284 ? 3.173 -22.330 -17.873 1.00 40.44 284 ASN A CA 1
ATOM 2204 C C . ASN A 1 284 ? 3.732 -22.416 -19.311 1.00 40.44 284 ASN A C 1
ATOM 2206 O O . ASN A 1 284 ? 4.443 -21.546 -19.805 1.00 40.44 284 ASN A O 1
ATOM 2210 N N . THR A 1 285 ? 3.454 -23.537 -19.974 1.00 41.03 285 THR A N 1
ATOM 2211 C CA . THR A 1 285 ? 4.201 -24.042 -21.135 1.00 41.03 285 THR A CA 1
ATOM 2212 C C . THR A 1 285 ? 3.723 -23.541 -22.498 1.00 41.03 285 THR A C 1
ATOM 2214 O O . THR A 1 285 ? 4.114 -24.118 -23.509 1.00 41.03 285 THR A O 1
ATOM 2217 N N . ILE A 1 286 ? 2.907 -22.483 -22.601 1.00 40.16 286 ILE A N 1
ATOM 2218 C CA . ILE A 1 286 ? 2.530 -21.944 -23.922 1.00 40.16 286 ILE A CA 1
ATOM 2219 C C . ILE A 1 286 ? 2.361 -20.419 -23.908 1.00 40.16 286 ILE A C 1
ATOM 2221 O O . ILE A 1 286 ? 1.252 -19.894 -23.830 1.00 40.16 286 ILE A O 1
ATOM 2225 N N . ALA A 1 287 ? 3.467 -19.712 -24.123 1.00 42.28 287 ALA A N 1
ATOM 2226 C CA . ALA A 1 287 ? 3.477 -18.473 -24.893 1.00 42.28 287 ALA A CA 1
ATOM 2227 C C . ALA A 1 287 ? 4.866 -18.302 -25.518 1.00 42.28 287 ALA A C 1
ATOM 2229 O O . ALA A 1 287 ? 5.752 -17.696 -24.927 1.00 42.28 287 ALA A O 1
ATOM 2230 N N . GLY A 1 288 ? 5.085 -18.860 -26.712 1.00 53.44 288 GLY A N 1
ATOM 2231 C CA . GLY A 1 288 ? 6.241 -18.440 -27.504 1.00 53.44 288 GLY A CA 1
ATOM 2232 C C . GLY A 1 288 ? 6.198 -16.919 -27.715 1.00 53.44 288 GLY A C 1
ATOM 2233 O O . GLY A 1 288 ? 5.120 -16.332 -27.846 1.00 53.44 288 GLY A O 1
ATOM 2234 N N . ASP A 1 289 ? 7.361 -16.276 -27.682 1.00 63.00 289 ASP A N 1
ATOM 2235 C CA . ASP A 1 289 ? 7.472 -14.821 -27.652 1.00 63.00 289 ASP A CA 1
ATOM 2236 C C . ASP A 1 289 ? 6.772 -14.157 -28.847 1.00 63.00 289 ASP A C 1
ATOM 2238 O O . ASP A 1 289 ? 7.183 -14.300 -29.997 1.00 63.00 289 ASP A O 1
ATOM 2242 N N . ILE A 1 290 ? 5.713 -13.389 -28.571 1.00 71.75 290 ILE A N 1
ATOM 2243 C CA . ILE A 1 290 ? 5.168 -12.430 -29.537 1.00 71.75 290 ILE A CA 1
ATOM 2244 C C . ILE A 1 290 ? 6.201 -11.318 -29.728 1.00 71.75 290 ILE A C 1
ATOM 2246 O O . ILE A 1 290 ? 6.573 -10.637 -28.762 1.00 71.75 290 ILE A O 1
ATOM 2250 N N . ILE A 1 291 ? 6.614 -11.111 -30.976 1.00 76.19 291 ILE A N 1
ATOM 2251 C CA . ILE A 1 291 ? 7.611 -10.115 -31.372 1.00 76.19 291 ILE A CA 1
ATOM 2252 C C . ILE A 1 291 ? 6.889 -8.930 -32.015 1.00 76.19 291 ILE A C 1
ATOM 2254 O O . ILE A 1 291 ? 6.031 -9.122 -32.874 1.00 76.19 291 ILE A O 1
ATOM 2258 N N . LEU A 1 292 ? 7.251 -7.709 -31.614 1.00 80.12 292 LEU A N 1
ATOM 2259 C CA . LEU A 1 292 ? 6.844 -6.477 -32.288 1.00 80.12 292 LEU A CA 1
ATOM 2260 C C . LEU A 1 292 ? 8.087 -5.724 -32.742 1.00 80.12 292 LEU A C 1
ATOM 2262 O O . LEU A 1 292 ? 8.906 -5.355 -31.899 1.00 80.12 292 LEU A O 1
ATOM 2266 N N . PHE A 1 293 ? 8.220 -5.467 -34.041 1.00 72.31 293 PHE A N 1
ATOM 2267 C CA . PHE A 1 293 ? 9.329 -4.673 -34.563 1.00 72.31 293 PHE A CA 1
ATOM 2268 C C . PHE A 1 293 ? 8.942 -3.867 -35.818 1.00 72.31 293 PHE A C 1
ATOM 2270 O O . PHE A 1 293 ? 8.158 -4.345 -36.636 1.00 72.31 293 PHE A O 1
ATOM 2277 N N . PRO A 1 294 ? 9.506 -2.665 -36.013 1.00 75.38 294 PRO A N 1
ATOM 2278 C CA . PRO A 1 294 ? 10.289 -1.927 -35.024 1.00 75.38 294 PRO A CA 1
ATOM 2279 C C . PRO A 1 294 ? 9.403 -1.476 -33.852 1.00 75.38 294 PRO A C 1
ATOM 2281 O O . PRO A 1 294 ? 8.201 -1.287 -34.005 1.00 75.38 294 PRO A O 1
ATOM 2284 N N . ASN A 1 295 ? 9.983 -1.346 -32.664 1.00 72.19 295 ASN A N 1
ATOM 2285 C CA . ASN A 1 295 ? 9.329 -0.750 -31.502 1.00 72.19 295 ASN A CA 1
ATOM 2286 C C . ASN A 1 295 ? 10.413 -0.029 -30.686 1.00 72.19 295 ASN A C 1
ATOM 2288 O O . ASN A 1 295 ? 11.219 -0.723 -30.073 1.00 72.19 295 ASN A O 1
ATOM 2292 N N . PRO A 1 296 ? 10.490 1.315 -30.686 1.00 79.94 296 PRO A N 1
ATOM 2293 C CA . PRO A 1 296 ? 9.495 2.258 -31.207 1.00 79.94 296 PRO A CA 1
ATOM 2294 C C . PRO A 1 296 ? 9.285 2.218 -32.728 1.00 79.94 296 PRO A C 1
ATOM 2296 O O . PRO A 1 296 ? 10.232 2.036 -33.491 1.00 79.94 296 PRO A O 1
ATOM 2299 N N . ALA A 1 297 ? 8.041 2.411 -33.158 1.00 81.12 297 ALA A N 1
ATOM 2300 C CA . ALA A 1 297 ? 7.596 2.378 -34.547 1.00 81.12 297 ALA A CA 1
ATOM 2301 C C . ALA A 1 297 ? 7.231 3.784 -35.049 1.00 81.12 297 ALA A C 1
ATOM 2303 O O . ALA A 1 297 ? 6.674 4.572 -34.293 1.00 81.12 297 ALA A O 1
ATOM 2304 N N . ASN A 1 298 ? 7.504 4.086 -36.323 1.00 82.50 298 ASN A N 1
ATOM 2305 C CA . ASN A 1 298 ? 7.048 5.330 -36.966 1.00 82.50 298 ASN A CA 1
ATOM 2306 C C . ASN A 1 298 ? 5.802 5.053 -37.824 1.00 82.50 298 ASN A C 1
ATOM 2308 O O . ASN A 1 298 ? 4.685 5.384 -37.456 1.00 82.50 298 ASN A O 1
ATOM 2312 N N . PHE A 1 299 ? 5.991 4.376 -38.961 1.00 85.81 299 PHE A N 1
ATOM 2313 C CA . PHE A 1 299 ? 4.945 4.208 -39.980 1.00 85.81 299 PHE A CA 1
ATOM 2314 C C . PHE A 1 299 ? 4.249 2.850 -39.923 1.00 85.81 299 PHE A C 1
ATOM 2316 O O . PHE A 1 299 ? 3.089 2.717 -40.305 1.00 85.81 299 PHE A O 1
ATOM 2323 N N . ASN A 1 300 ? 4.959 1.819 -39.470 1.00 89.62 300 ASN A N 1
ATOM 2324 C CA . ASN A 1 300 ? 4.426 0.475 -39.354 1.00 89.62 300 ASN A CA 1
ATOM 2325 C C . ASN A 1 300 ? 5.084 -0.288 -38.204 1.00 89.62 300 ASN A C 1
ATOM 2327 O O . ASN A 1 300 ? 6.197 0.026 -37.783 1.00 89.62 300 ASN A O 1
ATOM 2331 N N . VAL A 1 301 ? 4.374 -1.299 -37.713 1.00 91.94 301 VAL A N 1
ATOM 2332 C CA . VAL A 1 301 ? 4.918 -2.319 -36.820 1.00 91.94 301 VAL A CA 1
ATOM 2333 C C . VAL A 1 301 ? 4.545 -3.697 -37.348 1.00 91.94 301 VAL A C 1
ATOM 2335 O O . VAL A 1 301 ? 3.400 -3.953 -37.721 1.00 91.94 301 VAL A O 1
ATOM 2338 N N . THR A 1 302 ? 5.529 -4.585 -37.388 1.00 89.06 302 THR A N 1
ATOM 2339 C CA . THR A 1 302 ? 5.363 -6.001 -37.704 1.00 89.06 302 THR A CA 1
ATOM 2340 C C . THR A 1 302 ? 5.168 -6.768 -36.411 1.00 89.06 302 THR A C 1
ATOM 2342 O O . THR A 1 302 ? 5.968 -6.651 -35.483 1.00 89.06 302 THR A O 1
ATOM 2345 N N . ILE A 1 303 ? 4.105 -7.559 -36.360 1.00 89.56 303 ILE A N 1
ATOM 2346 C CA . ILE A 1 303 ? 3.748 -8.415 -35.236 1.00 89.56 303 ILE A CA 1
ATOM 2347 C C . ILE A 1 303 ? 3.956 -9.860 -35.685 1.00 89.56 303 ILE A C 1
ATOM 2349 O O . ILE A 1 303 ? 3.409 -10.256 -36.709 1.00 89.56 303 ILE A O 1
ATOM 2353 N N . ILE A 1 304 ? 4.736 -10.645 -34.944 1.00 82.38 304 ILE A N 1
ATOM 2354 C CA . ILE A 1 304 ? 4.956 -12.076 -35.207 1.00 82.38 304 ILE A CA 1
ATOM 2355 C C . ILE A 1 304 ? 4.520 -12.872 -33.982 1.00 82.38 304 ILE A C 1
ATOM 2357 O O . ILE A 1 304 ? 4.884 -12.522 -32.859 1.00 82.38 304 ILE A O 1
ATOM 2361 N N . TRP A 1 305 ? 3.772 -13.954 -34.194 1.00 83.19 305 TRP A N 1
ATOM 2362 C CA . TRP A 1 305 ? 3.331 -14.871 -33.140 1.00 83.19 305 TRP A CA 1
ATOM 2363 C C . TRP A 1 305 ? 3.862 -16.298 -33.341 1.00 83.19 305 TRP A C 1
ATOM 2365 O O . TRP A 1 305 ? 4.278 -16.668 -34.443 1.00 83.19 305 TRP A O 1
ATOM 2375 N N . PRO A 1 306 ? 3.900 -17.109 -32.266 1.00 69.44 306 PRO A N 1
ATOM 2376 C CA . PRO A 1 306 ? 4.640 -18.370 -32.263 1.00 69.44 306 PRO A CA 1
ATOM 2377 C C . PRO A 1 306 ? 3.945 -19.548 -32.963 1.00 69.44 306 PRO A C 1
ATOM 2379 O O . PRO A 1 306 ? 4.628 -20.532 -33.244 1.00 69.44 306 PRO A O 1
ATOM 2382 N N . SER A 1 307 ? 2.633 -19.505 -33.235 1.00 70.06 307 SER A N 1
ATOM 2383 C CA . SER A 1 307 ? 1.901 -20.646 -33.814 1.00 70.06 307 SER A CA 1
ATOM 2384 C C . SER A 1 307 ? 0.886 -20.266 -34.897 1.00 70.06 307 SER A C 1
ATOM 2386 O O . SER A 1 307 ? 0.427 -19.132 -34.982 1.00 70.06 307 SER A O 1
ATOM 2388 N N . GLU A 1 308 ? 0.512 -21.247 -35.721 1.00 65.69 308 GLU A N 1
ATOM 2389 C CA . GLU A 1 308 ? -0.539 -21.158 -36.750 1.00 65.69 308 GLU A CA 1
ATOM 2390 C C . GLU A 1 308 ? -1.940 -21.297 -36.108 1.00 65.69 308 GLU A C 1
ATOM 2392 O O . GLU A 1 308 ? -2.696 -22.223 -36.404 1.00 65.69 308 GLU A O 1
ATOM 2397 N N . ALA A 1 309 ? -2.264 -20.426 -35.150 1.00 73.00 309 ALA A N 1
ATOM 2398 C CA . ALA A 1 309 ? -3.592 -20.317 -34.543 1.00 73.00 309 ALA A CA 1
ATOM 2399 C C . ALA A 1 309 ? -4.296 -19.029 -34.999 1.00 73.00 309 ALA A C 1
ATOM 2401 O O . ALA A 1 309 ? -3.667 -18.124 -35.546 1.00 73.00 309 ALA A O 1
ATOM 2402 N N . PHE A 1 310 ? -5.607 -18.930 -34.76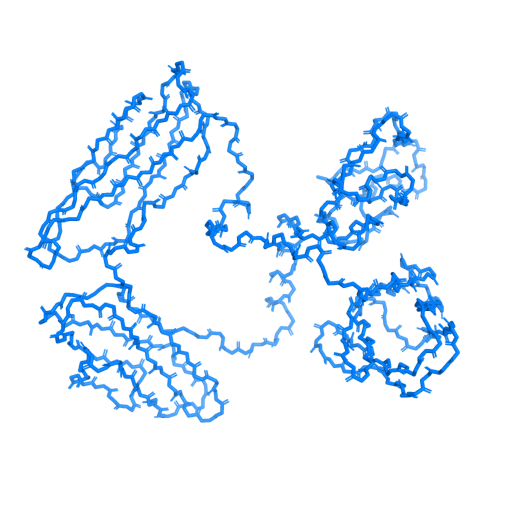0 1.00 82.88 310 PHE A N 1
ATOM 2403 C CA . PHE A 1 310 ? -6.328 -17.676 -34.965 1.00 82.88 310 PHE A CA 1
ATOM 2404 C C . PHE A 1 310 ? -6.143 -16.748 -33.7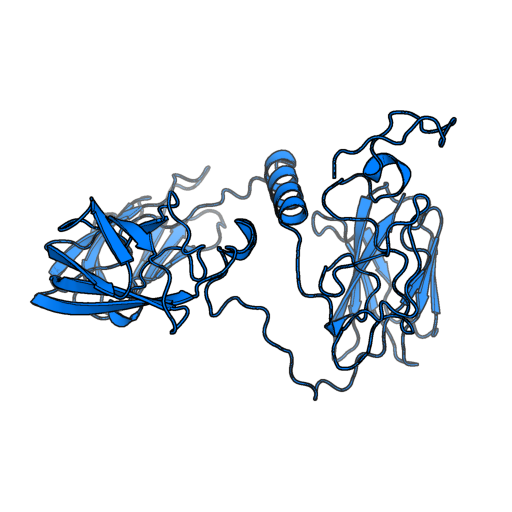65 1.00 82.88 310 PHE A C 1
ATOM 2406 O O . PHE A 1 310 ? -6.428 -17.126 -32.629 1.00 82.88 310 PHE A O 1
ATOM 2413 N N . TYR A 1 311 ? -5.731 -15.514 -34.041 1.00 85.00 311 TYR A N 1
ATOM 2414 C CA . TYR A 1 311 ? -5.553 -14.477 -33.030 1.00 85.00 311 TYR A CA 1
ATOM 2415 C C . TYR A 1 311 ? -6.542 -13.331 -33.223 1.00 85.00 311 TYR A C 1
ATOM 2417 O O . TYR A 1 311 ? -6.827 -12.906 -34.347 1.00 85.00 311 TYR A O 1
ATOM 2425 N N . ASN A 1 312 ? -7.037 -12.798 -32.110 1.00 88.25 312 ASN A N 1
ATOM 2426 C CA . ASN A 1 312 ? -7.755 -11.532 -32.067 1.00 88.25 312 ASN A CA 1
ATOM 2427 C C . ASN A 1 312 ? -6.814 -10.455 -31.531 1.00 88.25 312 ASN A C 1
ATOM 2429 O O . ASN A 1 312 ? -6.259 -10.596 -30.445 1.00 88.25 312 ASN A O 1
ATOM 2433 N N . LEU A 1 313 ? -6.633 -9.393 -32.302 1.00 90.50 313 LEU A N 1
ATOM 2434 C CA . LEU A 1 313 ? -5.764 -8.265 -32.016 1.00 90.50 313 LEU A CA 1
ATOM 2435 C C . LEU A 1 313 ? -6.614 -7.058 -31.616 1.00 90.50 313 LEU A C 1
ATOM 2437 O O . LEU A 1 313 ? -7.411 -6.570 -32.414 1.00 90.50 313 LEU A O 1
ATOM 2441 N N . ASN A 1 314 ? -6.391 -6.532 -30.418 1.00 92.56 314 ASN A N 1
ATOM 2442 C CA . ASN A 1 314 ? -6.903 -5.239 -29.980 1.00 92.56 314 ASN A CA 1
ATOM 2443 C C . ASN A 1 314 ? -5.727 -4.315 -29.660 1.00 92.56 314 ASN A C 1
ATOM 2445 O O . ASN A 1 314 ? -4.785 -4.716 -28.985 1.00 92.56 314 ASN A O 1
ATOM 2449 N N . LEU A 1 315 ? -5.788 -3.066 -30.106 1.00 93.44 315 LEU A N 1
ATOM 2450 C CA . LEU A 1 315 ? -4.861 -2.019 -29.688 1.00 93.44 315 LEU A CA 1
ATOM 2451 C C . LEU A 1 315 ? -5.634 -0.999 -28.865 1.00 93.44 315 LEU A C 1
ATOM 2453 O O . LEU A 1 315 ? -6.661 -0.490 -29.319 1.00 93.44 315 LEU A O 1
ATOM 2457 N N . THR A 1 316 ? -5.136 -0.683 -27.678 1.00 89.25 316 THR A N 1
ATOM 2458 C CA . THR A 1 316 ? -5.692 0.353 -26.809 1.00 89.25 316 THR A CA 1
ATOM 2459 C C . THR A 1 316 ? -4.693 1.481 -26.606 1.00 89.25 316 THR A C 1
ATOM 2461 O O . THR A 1 316 ? -3.481 1.263 -26.584 1.00 89.25 316 THR A O 1
ATOM 2464 N N . ASP A 1 317 ? -5.194 2.708 -26.476 1.00 87.62 317 ASP A N 1
ATOM 2465 C CA . ASP A 1 317 ? -4.377 3.824 -25.997 1.00 87.62 317 ASP A CA 1
ATOM 2466 C C . ASP A 1 317 ? -4.173 3.750 -24.469 1.00 87.62 317 ASP A C 1
ATOM 2468 O O . ASP A 1 317 ? -4.779 2.928 -23.774 1.00 87.62 317 ASP A O 1
ATOM 2472 N N . VAL A 1 318 ? -3.343 4.639 -23.913 1.00 77.25 318 VAL A N 1
ATOM 2473 C CA . VAL A 1 318 ? -3.100 4.717 -22.455 1.00 77.25 318 VAL A CA 1
ATOM 2474 C C . VAL A 1 318 ? -4.349 5.010 -21.611 1.00 77.25 318 VAL A C 1
ATOM 2476 O O . VAL A 1 318 ? -4.302 4.874 -20.392 1.00 77.25 318 VAL A O 1
ATOM 2479 N N . ARG A 1 319 ? -5.466 5.426 -22.224 1.00 74.56 319 ARG A N 1
ATOM 2480 C CA . ARG A 1 319 ? -6.749 5.665 -21.541 1.00 74.56 319 ARG A CA 1
ATOM 2481 C C . ARG A 1 319 ? -7.653 4.427 -21.579 1.00 74.56 319 ARG A C 1
ATOM 2483 O O . ARG A 1 319 ? -8.785 4.497 -21.109 1.00 74.56 319 ARG A O 1
ATOM 2490 N N . GLY A 1 320 ? -7.179 3.313 -22.142 1.00 73.31 320 GLY A N 1
ATOM 2491 C CA . GLY A 1 320 ? -7.932 2.068 -22.289 1.00 73.31 320 GLY A CA 1
ATOM 2492 C C . GLY A 1 320 ? -8.942 2.086 -23.437 1.00 73.31 320 GLY A C 1
ATOM 2493 O O . GLY A 1 320 ? -9.710 1.138 -23.591 1.00 73.31 320 GLY A O 1
ATOM 2494 N N . ARG A 1 321 ? -8.960 3.137 -24.264 1.00 80.31 321 ARG A N 1
ATOM 2495 C CA . ARG A 1 321 ? -9.846 3.200 -25.428 1.00 80.31 321 ARG A CA 1
ATOM 2496 C C . ARG A 1 321 ? -9.276 2.314 -26.526 1.00 80.31 321 ARG A C 1
ATOM 2498 O O . ARG A 1 321 ? -8.122 2.477 -26.915 1.00 80.31 321 ARG A O 1
ATOM 2505 N N . VAL A 1 322 ? -10.098 1.408 -27.050 1.00 90.12 322 VAL A N 1
ATOM 2506 C CA . VAL A 1 322 ? -9.746 0.578 -28.207 1.00 90.12 322 VAL A CA 1
ATOM 2507 C C . VAL A 1 322 ? -9.643 1.474 -29.438 1.00 90.12 322 VAL A C 1
ATOM 2509 O O . VAL A 1 322 ? -10.621 2.097 -29.845 1.00 90.12 322 VAL A O 1
ATOM 2512 N N . VAL A 1 323 ? -8.443 1.556 -30.004 1.00 93.06 323 VAL A N 1
ATOM 2513 C CA . VAL A 1 323 ? -8.128 2.339 -31.207 1.00 93.06 323 VAL A CA 1
ATOM 2514 C C . VAL A 1 323 ? -7.994 1.458 -32.447 1.00 93.06 323 VAL A C 1
ATOM 2516 O O . VAL A 1 323 ? -8.126 1.949 -33.563 1.00 93.06 323 VAL A O 1
ATOM 2519 N N . TYR A 1 324 ? -7.776 0.155 -32.259 1.00 94.31 324 TYR A N 1
ATOM 2520 C CA . TYR A 1 324 ? -7.746 -0.827 -33.335 1.00 94.31 324 TYR A CA 1
ATOM 2521 C C . TYR A 1 324 ? -8.293 -2.167 -32.862 1.00 94.31 324 TYR A C 1
ATOM 2523 O O . TYR A 1 324 ? -8.067 -2.574 -31.724 1.00 94.31 324 TYR A O 1
ATOM 2531 N N . ASN A 1 325 ? -8.968 -2.865 -33.764 1.00 94.25 325 ASN A N 1
ATOM 2532 C CA . ASN A 1 325 ? -9.490 -4.203 -33.557 1.00 94.25 325 ASN A CA 1
ATOM 2533 C C . ASN A 1 325 ? -9.332 -4.992 -34.859 1.00 94.25 325 ASN A C 1
ATOM 2535 O O . ASN A 1 325 ? -9.650 -4.483 -35.936 1.00 94.25 325 ASN A O 1
ATOM 2539 N N . LYS A 1 326 ? -8.896 -6.246 -34.753 1.00 92.12 326 LYS A N 1
ATOM 2540 C CA . LYS A 1 326 ? -8.989 -7.217 -35.837 1.00 92.12 326 LYS A CA 1
ATOM 2541 C C . LYS A 1 326 ? -9.120 -8.627 -35.288 1.00 92.12 326 LYS A C 1
ATOM 2543 O O . LYS A 1 326 ? -8.313 -9.060 -34.475 1.00 92.12 326 LYS A O 1
ATOM 2548 N N . ASN A 1 327 ? -10.113 -9.357 -35.778 1.00 91.06 327 ASN A N 1
ATOM 2549 C CA . ASN A 1 327 ? -10.406 -10.710 -35.318 1.00 91.06 327 ASN A CA 1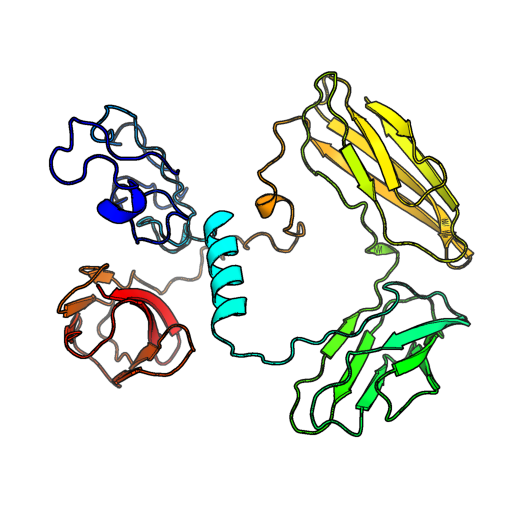
ATOM 2550 C C . ASN A 1 327 ? -9.943 -11.760 -36.332 1.00 91.06 327 ASN A C 1
ATOM 2552 O O . ASN A 1 327 ? -9.916 -11.492 -37.534 1.00 91.06 327 ASN A O 1
ATOM 2556 N N . LYS A 1 328 ? -9.664 -12.973 -35.840 1.00 84.19 328 LYS A N 1
ATOM 2557 C CA . LYS A 1 328 ? -9.342 -14.167 -36.641 1.00 84.19 328 LYS A CA 1
ATOM 2558 C C . LYS A 1 328 ? -8.183 -13.971 -37.629 1.00 84.19 328 LYS A C 1
ATOM 2560 O O . LYS A 1 328 ? -8.295 -14.327 -38.801 1.00 84.19 328 LYS A O 1
ATOM 2565 N N . ILE A 1 329 ? -7.060 -13.425 -37.166 1.00 84.88 329 ILE A N 1
ATOM 2566 C CA . ILE A 1 329 ? -5.839 -13.364 -37.976 1.00 84.88 329 ILE A CA 1
ATOM 2567 C C . ILE A 1 329 ? -5.164 -14.736 -37.931 1.00 84.88 329 ILE A C 1
ATOM 2569 O O . ILE A 1 329 ? -4.826 -15.204 -36.848 1.00 84.88 329 ILE A O 1
ATOM 2573 N N . GLY A 1 330 ? -5.025 -15.385 -39.088 1.00 75.94 330 GLY A N 1
ATOM 2574 C CA . GLY A 1 330 ? -4.389 -16.705 -39.218 1.00 75.94 330 GLY A CA 1
ATOM 2575 C C . GLY A 1 330 ? -2.990 -16.679 -39.840 1.00 75.94 330 GLY A C 1
ATOM 2576 O O . GLY A 1 330 ? -2.332 -17.706 -39.888 1.00 75.94 330 GLY A O 1
ATOM 2577 N N . GLU A 1 331 ? -2.529 -15.528 -40.335 1.00 82.38 331 GLU A N 1
ATOM 2578 C CA . GLU A 1 331 ? -1.183 -15.363 -40.904 1.00 82.38 331 GLU A CA 1
ATOM 2579 C C . GLU A 1 331 ? -0.138 -15.340 -39.788 1.00 82.38 331 GLU A C 1
ATOM 2581 O O . GLU A 1 331 ? -0.354 -14.658 -38.811 1.00 82.38 331 GLU A O 1
ATOM 2586 N N . ARG A 1 332 ? 1.027 -15.980 -39.909 1.00 80.31 332 ARG A N 1
ATOM 2587 C CA . ARG A 1 332 ? 2.051 -15.983 -38.835 1.00 80.31 332 ARG A CA 1
ATOM 2588 C C . ARG A 1 332 ? 2.636 -14.601 -38.478 1.00 80.31 332 ARG A C 1
ATOM 2590 O O . ARG A 1 332 ? 3.258 -14.428 -37.426 1.00 80.31 332 ARG A O 1
ATOM 2597 N N . GLN A 1 333 ? 2.474 -13.633 -39.372 1.00 86.12 333 GLN A N 1
ATOM 2598 C CA . GLN A 1 333 ? 2.926 -12.259 -39.200 1.00 86.12 333 GLN A CA 1
ATOM 2599 C C . GLN A 1 333 ? 1.828 -11.287 -39.619 1.00 86.12 333 GLN A C 1
ATOM 2601 O O . GLN A 1 333 ? 1.070 -11.569 -40.543 1.00 86.12 333 GLN A O 1
ATOM 2606 N N . TYR A 1 334 ? 1.787 -10.122 -38.983 1.00 89.88 334 TYR A N 1
ATOM 2607 C CA . TYR A 1 334 ? 0.823 -9.078 -39.283 1.00 89.88 334 TYR A CA 1
ATOM 2608 C C . TYR A 1 334 ? 1.484 -7.704 -39.303 1.00 89.88 334 TYR A C 1
ATOM 2610 O O . TYR A 1 334 ? 2.096 -7.286 -38.320 1.00 89.88 334 TYR A O 1
ATOM 2618 N N . LEU A 1 335 ? 1.351 -6.993 -4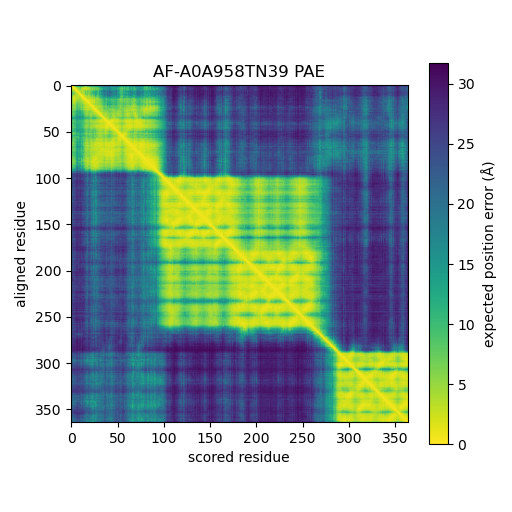0.422 1.00 92.81 335 LEU A N 1
ATOM 2619 C CA . LEU A 1 335 ? 1.863 -5.634 -40.575 1.00 92.81 335 LEU A CA 1
ATOM 2620 C C . LEU A 1 335 ? 0.755 -4.625 -40.261 1.00 92.81 335 LEU A C 1
ATOM 2622 O O . LEU A 1 335 ? -0.234 -4.525 -40.988 1.00 92.81 335 LEU A O 1
ATOM 2626 N N . LEU A 1 336 ? 0.930 -3.859 -39.188 1.00 93.56 336 LEU A N 1
ATOM 2627 C CA . LEU A 1 336 ? 0.011 -2.801 -38.785 1.00 93.56 336 LEU A CA 1
ATOM 2628 C C . LEU A 1 336 ? 0.541 -1.440 -39.257 1.00 93.56 336 LEU A C 1
ATOM 2630 O O . LEU A 1 336 ? 1.648 -1.050 -38.891 1.00 93.56 336 LEU A O 1
ATOM 2634 N N . ASN A 1 337 ? -0.255 -0.718 -40.053 1.00 94.44 337 ASN A N 1
ATOM 2635 C CA . ASN A 1 337 ? 0.022 0.669 -40.450 1.00 94.44 337 ASN A CA 1
ATOM 2636 C C . ASN A 1 337 ? -0.339 1.624 -39.293 1.00 94.44 337 ASN A C 1
ATOM 2638 O O . ASN A 1 337 ? -1.418 1.503 -38.707 1.00 94.44 337 ASN A O 1
ATOM 2642 N N . LEU A 1 338 ? 0.568 2.556 -38.985 1.00 93.75 338 LEU A N 1
ATOM 2643 C CA . LEU A 1 338 ? 0.497 3.495 -37.866 1.00 93.75 338 LEU A CA 1
ATOM 2644 C C . LEU A 1 338 ? 0.336 4.973 -38.278 1.00 93.75 338 LEU A C 1
ATOM 2646 O O . LEU A 1 338 ? 0.271 5.830 -37.405 1.00 93.75 338 LEU A O 1
ATOM 2650 N N . GLU A 1 339 ? 0.204 5.294 -39.569 1.00 91.31 339 GLU A N 1
ATOM 2651 C CA . GLU A 1 339 ? 0.169 6.677 -40.091 1.00 91.31 339 GLU A CA 1
ATOM 2652 C C . GLU A 1 339 ? -0.926 7.560 -39.474 1.00 91.31 339 GLU A C 1
ATOM 2654 O O . GLU A 1 339 ? -0.770 8.774 -39.380 1.00 91.31 339 GLU A O 1
ATOM 2659 N N . ASN A 1 340 ? -2.039 6.960 -39.043 1.00 89.69 340 ASN A N 1
ATOM 2660 C CA . ASN A 1 340 ? -3.181 7.678 -38.468 1.00 89.69 340 ASN A CA 1
ATOM 2661 C C . ASN A 1 340 ? -3.207 7.668 -36.931 1.00 89.69 340 ASN A C 1
ATOM 2663 O O . ASN A 1 340 ? -4.204 8.072 -36.329 1.00 89.69 340 ASN A O 1
ATOM 2667 N N . TYR A 1 341 ? -2.147 7.182 -36.287 1.00 90.25 341 TYR A N 1
ATOM 2668 C CA . TYR A 1 341 ? -2.052 7.115 -34.834 1.00 90.25 341 TYR A CA 1
ATOM 2669 C C . TYR A 1 341 ? -1.201 8.271 -34.322 1.00 90.25 341 TYR A C 1
ATOM 2671 O O . TYR A 1 341 ? -0.203 8.653 -34.922 1.00 90.25 341 TYR A O 1
ATOM 2679 N N . GLN A 1 342 ? -1.606 8.843 -33.190 1.00 89.25 342 GLN A N 1
ATOM 2680 C CA . GLN A 1 342 ? -0.805 9.865 -32.524 1.00 89.25 342 GLN A CA 1
ATOM 2681 C C . GLN A 1 342 ? 0.425 9.223 -31.884 1.00 89.25 342 GLN A C 1
ATOM 2683 O O . GLN A 1 342 ? 0.320 8.120 -31.339 1.00 89.25 342 GLN A O 1
ATOM 2688 N N . SER A 1 343 ? 1.544 9.945 -31.874 1.00 82.56 343 SER A N 1
ATOM 2689 C CA . SER A 1 343 ? 2.734 9.572 -31.115 1.00 82.56 343 SER A CA 1
ATOM 2690 C C . SER A 1 343 ? 2.368 9.316 -29.652 1.00 82.56 343 SER A C 1
ATOM 2692 O O . SER A 1 343 ? 1.660 10.108 -29.022 1.00 82.56 343 SER A O 1
ATOM 2694 N N . GLY A 1 344 ? 2.819 8.195 -29.100 1.00 78.88 344 GLY A N 1
ATOM 2695 C CA . GLY A 1 344 ? 2.464 7.791 -27.747 1.00 78.88 344 GLY A CA 1
ATOM 2696 C C . GLY A 1 344 ? 2.590 6.296 -27.494 1.00 78.88 344 GLY A C 1
ATOM 2697 O O . GLY A 1 344 ? 3.046 5.522 -28.335 1.00 78.88 344 GLY A O 1
ATOM 2698 N N . ILE A 1 345 ? 2.188 5.896 -26.290 1.00 83.75 345 ILE A N 1
ATOM 2699 C CA . ILE A 1 345 ? 2.212 4.503 -25.841 1.00 83.75 345 ILE A CA 1
ATOM 2700 C C . ILE A 1 345 ? 0.848 3.863 -26.102 1.00 83.75 345 ILE A C 1
ATOM 2702 O O . ILE A 1 345 ? -0.196 4.437 -25.794 1.00 83.75 345 ILE A O 1
ATOM 2706 N N . TYR A 1 346 ? 0.876 2.645 -26.625 1.00 88.50 346 TYR A N 1
ATOM 2707 C CA . TYR A 1 346 ? -0.291 1.813 -26.868 1.00 88.50 346 TYR A CA 1
ATOM 2708 C C . TYR A 1 346 ? -0.070 0.424 -26.273 1.00 88.50 346 TYR A C 1
ATOM 2710 O O . TYR A 1 346 ? 1.062 -0.057 -26.167 1.00 88.50 346 TYR A O 1
ATOM 2718 N N . PHE A 1 347 ? -1.159 -0.239 -25.900 1.00 86.75 347 PHE A N 1
ATOM 2719 C CA . PHE A 1 347 ? -1.138 -1.614 -25.421 1.00 86.75 347 PHE A CA 1
ATOM 2720 C C . PHE A 1 347 ? -1.813 -2.512 -26.448 1.00 86.75 347 PHE A C 1
ATOM 2722 O O . PHE A 1 347 ? -2.994 -2.378 -26.757 1.00 86.75 347 PHE A O 1
ATOM 2729 N N . MET A 1 348 ? -1.026 -3.422 -27.004 1.00 88.69 348 MET A N 1
ATOM 2730 C CA . MET A 1 348 ? -1.476 -4.428 -27.943 1.00 88.69 348 MET A CA 1
ATOM 2731 C C . MET A 1 348 ? -1.866 -5.685 -27.174 1.00 88.69 348 MET A C 1
ATOM 2733 O O . MET A 1 348 ? -1.015 -6.336 -26.573 1.00 88.69 348 MET A O 1
ATOM 2737 N N . GLN A 1 349 ? -3.142 -6.029 -27.212 1.00 87.00 349 GLN A N 1
ATOM 2738 C CA . GLN A 1 349 ? -3.694 -7.252 -26.659 1.00 87.00 349 GLN A CA 1
ATOM 2739 C C . GLN A 1 349 ? -3.919 -8.265 -27.785 1.00 87.00 349 GLN A C 1
ATOM 2741 O O . GLN A 1 349 ? -4.586 -7.967 -28.774 1.00 87.00 349 GLN A O 1
ATOM 2746 N N . LEU A 1 350 ? -3.363 -9.461 -27.626 1.00 83.00 350 LEU A N 1
ATOM 2747 C CA . LEU A 1 350 ? -3.574 -10.607 -28.503 1.00 83.00 350 LEU A CA 1
ATOM 2748 C C . LEU A 1 350 ? -4.277 -11.708 -27.719 1.00 83.00 350 LEU A C 1
ATOM 2750 O O . LEU A 1 350 ? -3.761 -12.171 -26.704 1.00 83.00 350 LEU A O 1
ATOM 2754 N N . THR A 1 351 ? -5.435 -12.136 -28.205 1.00 83.38 351 THR A N 1
ATOM 2755 C CA . THR A 1 351 ? -6.282 -13.134 -27.550 1.00 83.38 351 THR A CA 1
ATOM 2756 C C . THR A 1 351 ? -6.478 -14.341 -28.462 1.00 83.38 351 THR A C 1
ATOM 2758 O O . THR A 1 351 ? -6.890 -14.191 -29.613 1.00 83.38 351 THR A O 1
ATOM 2761 N N . THR A 1 352 ? -6.190 -15.530 -27.937 1.00 79.12 352 THR A N 1
ATOM 2762 C CA . THR A 1 352 ? -6.612 -16.832 -28.476 1.00 79.12 352 THR A CA 1
ATOM 2763 C C . THR A 1 352 ? -7.823 -17.343 -27.689 1.00 79.12 352 THR A C 1
ATOM 2765 O O . THR A 1 352 ? -8.269 -16.698 -26.741 1.00 79.12 352 THR A O 1
ATOM 2768 N N . ASP A 1 353 ? -8.348 -18.518 -28.041 1.00 74.56 353 ASP A N 1
ATOM 2769 C CA . ASP A 1 353 ? -9.481 -19.128 -27.325 1.00 74.56 353 ASP A CA 1
ATOM 2770 C C . ASP A 1 353 ? -9.174 -19.443 -25.850 1.00 74.56 353 ASP A C 1
ATOM 2772 O O . ASP A 1 353 ? -10.086 -19.543 -25.032 1.00 74.56 353 ASP A O 1
ATOM 2776 N N . THR A 1 354 ? -7.895 -19.603 -25.504 1.00 66.94 354 THR A N 1
ATOM 2777 C CA . THR A 1 354 ? -7.458 -20.008 -24.162 1.00 66.94 354 THR A CA 1
ATOM 2778 C C . THR A 1 354 ? -6.689 -18.924 -23.420 1.00 66.94 354 THR A C 1
ATOM 2780 O O . THR A 1 354 ? -6.765 -18.877 -22.196 1.00 66.94 354 THR A O 1
ATOM 2783 N N . ASN A 1 355 ? -5.972 -18.045 -24.128 1.00 70.38 355 ASN A N 1
ATOM 2784 C CA . ASN A 1 355 ? -4.983 -17.152 -23.530 1.00 70.38 355 ASN A CA 1
ATOM 2785 C C . ASN A 1 355 ? -5.098 -15.721 -24.060 1.00 70.38 355 ASN A C 1
ATOM 2787 O O . ASN A 1 355 ? -5.511 -15.473 -25.190 1.00 70.38 355 ASN A O 1
ATOM 2791 N N . THR A 1 356 ? -4.669 -14.759 -23.246 1.00 76.81 356 THR A N 1
ATOM 2792 C CA . THR A 1 356 ? -4.510 -13.361 -23.655 1.00 76.81 356 THR A CA 1
ATOM 2793 C C . THR A 1 356 ? -3.125 -12.867 -23.269 1.00 76.81 356 THR A C 1
ATOM 2795 O O . THR A 1 356 ? -2.710 -13.018 -22.125 1.00 76.81 356 THR A O 1
ATOM 2798 N N . VAL A 1 357 ? -2.420 -12.252 -24.217 1.00 75.38 357 VAL A N 1
ATOM 2799 C CA . VAL A 1 357 ? -1.095 -11.655 -24.019 1.00 75.38 357 VAL A CA 1
ATOM 2800 C C . VAL A 1 357 ? -1.163 -10.167 -24.330 1.00 75.38 357 VAL A C 1
ATOM 2802 O O . VAL A 1 357 ? -1.808 -9.759 -25.293 1.00 75.38 357 VAL A O 1
ATOM 2805 N N . VAL A 1 358 ? -0.477 -9.349 -23.530 1.00 79.62 358 VAL A N 1
ATOM 2806 C CA . VAL A 1 358 ? -0.391 -7.897 -23.730 1.00 79.62 358 VAL A CA 1
ATOM 2807 C C . VAL A 1 358 ? 1.060 -7.490 -23.979 1.00 79.62 358 VAL A C 1
ATOM 2809 O O . VAL A 1 358 ? 1.967 -7.913 -23.264 1.00 79.62 358 VAL A O 1
ATOM 2812 N N . LYS A 1 359 ? 1.294 -6.652 -24.991 1.00 78.75 359 LYS A N 1
ATOM 2813 C CA . LYS A 1 359 ? 2.602 -6.067 -25.304 1.00 78.75 359 LYS A CA 1
ATOM 2814 C C . LYS A 1 359 ? 2.477 -4.559 -25.505 1.00 78.75 359 LYS A C 1
ATOM 2816 O O . LYS A 1 359 ? 1.496 -4.065 -26.049 1.00 78.75 359 LYS A O 1
ATOM 2821 N N . LYS A 1 360 ? 3.497 -3.822 -25.078 1.00 82.25 360 LYS A N 1
ATOM 2822 C CA . LYS A 1 360 ? 3.575 -2.365 -25.222 1.00 82.25 360 LYS A CA 1
ATOM 2823 C C . LYS A 1 360 ? 4.119 -1.994 -26.605 1.00 82.25 360 LYS A C 1
ATOM 2825 O O . LYS A 1 360 ? 5.188 -2.473 -26.977 1.00 82.25 360 LYS A O 1
ATOM 2830 N N . LEU A 1 361 ? 3.437 -1.100 -27.312 1.00 83.25 361 LEU A N 1
ATOM 2831 C CA . LEU A 1 361 ? 3.858 -0.492 -28.577 1.00 83.25 361 LEU A CA 1
ATOM 2832 C C . LEU A 1 361 ? 4.103 1.007 -28.363 1.00 83.25 361 LEU A C 1
ATOM 2834 O O . LEU A 1 361 ? 3.258 1.690 -27.792 1.00 83.25 361 LEU A O 1
ATOM 2838 N N . ILE A 1 362 ? 5.244 1.520 -28.815 1.00 82.31 362 ILE A N 1
ATOM 2839 C CA . ILE A 1 362 ? 5.566 2.950 -28.805 1.00 82.31 362 ILE A CA 1
ATOM 2840 C C . ILE A 1 362 ? 5.482 3.459 -30.245 1.00 82.31 362 ILE A C 1
ATOM 2842 O O . ILE A 1 362 ? 6.199 2.952 -31.105 1.00 82.31 362 ILE A O 1
ATOM 2846 N N . ILE A 1 363 ? 4.629 4.451 -30.498 1.00 87.25 363 ILE A N 1
ATOM 2847 C CA . ILE A 1 363 ? 4.499 5.137 -31.792 1.00 87.25 363 ILE A CA 1
ATOM 2848 C C . ILE A 1 363 ? 5.185 6.501 -31.684 1.00 87.25 363 ILE A C 1
ATOM 2850 O O . ILE A 1 363 ? 4.953 7.220 -30.708 1.00 87.25 363 ILE A O 1
ATOM 2854 N N . LYS A 1 364 ? 6.047 6.829 -32.646 1.00 78.44 364 LYS A N 1
ATOM 2855 C CA . LYS A 1 364 ? 6.793 8.091 -32.721 1.00 78.44 364 LYS A CA 1
ATOM 2856 C C . LYS A 1 364 ? 6.122 9.106 -33.628 1.00 78.44 364 LYS A C 1
ATOM 2858 O O . LYS A 1 364 ? 5.580 8.704 -34.675 1.00 78.44 364 LYS A O 1
#

Radius of gyration: 26.46 Å; Cα contacts (8 Å, |Δi|>4): 717; chains: 1; bounding box: 61×45×68 Å

Mean predicted aligned error: 17.4 Å